Protein AF-A0A502EXU9-F1 (afdb_monomer_lite)

Foldseek 3Di:
DPQDWDWDDDFQWTFTARPVVRDGFKIFGWDADPQATHGPDMDGHDDPPDDPLLVVQVVCCQRVPDDPPDPDRPRQPPVCSPRSRSSVVQSCQFRVPDDDDDDRDSPDDDDDPAFTQNDDQCLVCLLVVVLVSVVVCVVVVNDQLDATSQQHGSLLSNLNDPDNNSNVSSLVSPRDQCRAGPQRDGSLLSNLLVLPVVSNVVSVVSPHDQCGATNQQDTSLLSNLLNLVLVVNVVSVVVPHDQPGDGPNDGSLNSNVVNVSVSSVVVSD

Structure (mmCIF, N/CA/C/O backbone):
data_AF-A0A502EXU9-F1
#
_entry.id   AF-A0A502EXU9-F1
#
loop_
_atom_site.group_PDB
_atom_site.id
_atom_site.type_symbol
_atom_site.label_atom_id
_atom_site.label_alt_id
_atom_site.label_comp_id
_atom_site.label_asym_id
_atom_site.label_entity_id
_atom_site.label_seq_id
_atom_site.pdbx_PDB_ins_code
_atom_site.Cartn_x
_atom_site.Cartn_y
_atom_site.Cartn_z
_a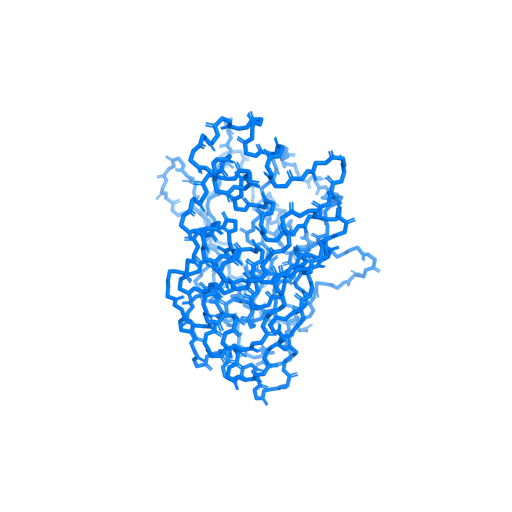tom_site.occupancy
_atom_site.B_iso_or_equiv
_atom_site.auth_seq_id
_atom_site.auth_comp_id
_atom_site.auth_asym_id
_atom_site.auth_atom_id
_atom_site.pdbx_PDB_model_num
ATOM 1 N N . MET A 1 1 ? -9.870 35.479 15.826 1.00 37.66 1 MET A N 1
ATOM 2 C CA . MET A 1 1 ? -8.604 34.713 15.874 1.00 37.66 1 MET A CA 1
ATOM 3 C C . MET A 1 1 ? -8.955 33.257 15.635 1.00 37.66 1 MET A C 1
ATOM 5 O O . MET A 1 1 ? -9.994 32.830 16.112 1.00 37.66 1 MET A O 1
ATOM 9 N N . GLU A 1 2 ? -8.182 32.522 14.837 1.00 44.56 2 GLU A N 1
ATOM 10 C CA . GLU A 1 2 ? -8.457 31.100 14.592 1.00 44.56 2 GLU A CA 1
ATOM 11 C C . GLU A 1 2 ? -8.225 30.310 15.887 1.00 44.56 2 GLU A C 1
ATOM 13 O O . GLU A 1 2 ? -7.077 30.149 16.317 1.00 44.56 2 GLU A O 1
ATOM 18 N N . ASN A 1 3 ? -9.306 29.828 16.506 1.00 49.78 3 ASN A N 1
ATOM 19 C CA . ASN A 1 3 ? -9.263 28.926 17.656 1.00 49.78 3 ASN A CA 1
ATOM 20 C C . ASN A 1 3 ? -8.693 27.573 17.203 1.00 49.78 3 ASN A C 1
ATOM 22 O O . ASN A 1 3 ? -9.430 26.649 16.865 1.00 49.78 3 ASN A O 1
ATOM 26 N N . LYS A 1 4 ? -7.361 27.477 17.114 1.00 53.41 4 LYS A N 1
ATOM 27 C CA . LYS A 1 4 ? -6.662 26.228 16.796 1.00 53.41 4 LYS A CA 1
ATOM 28 C C . LYS A 1 4 ? -6.540 25.398 18.061 1.00 53.41 4 LYS A C 1
ATOM 30 O O . LYS A 1 4 ? -5.899 25.820 19.025 1.00 53.41 4 LYS A O 1
ATOM 35 N N . TRP A 1 5 ? -7.146 24.222 18.023 1.00 56.41 5 TRP A N 1
ATOM 36 C CA . TRP A 1 5 ? -7.088 23.228 19.079 1.00 56.41 5 TRP A CA 1
ATOM 37 C C . TRP A 1 5 ? -6.273 22.030 18.603 1.00 56.41 5 TRP A C 1
ATOM 39 O O . TRP A 1 5 ? -6.462 21.544 17.491 1.00 56.41 5 TRP A O 1
ATOM 49 N N . ALA A 1 6 ? -5.377 21.553 19.458 1.00 54.47 6 ALA A N 1
ATOM 50 C CA . ALA A 1 6 ? -4.813 20.219 19.379 1.00 54.47 6 ALA A CA 1
ATOM 51 C C . ALA A 1 6 ? -5.574 19.338 20.374 1.00 54.47 6 ALA A C 1
ATOM 53 O O . ALA A 1 6 ? -5.719 19.710 21.540 1.00 54.47 6 ALA A O 1
ATOM 54 N N . VAL A 1 7 ? -6.084 18.200 19.907 1.00 58.47 7 VAL A N 1
ATOM 55 C CA . VAL A 1 7 ? -6.840 17.253 20.733 1.00 58.47 7 VAL A CA 1
ATOM 56 C C . VAL A 1 7 ? -5.981 16.016 20.945 1.00 58.47 7 VAL A C 1
ATOM 58 O O . VAL A 1 7 ? -5.535 15.397 19.981 1.00 58.47 7 VAL A O 1
ATOM 61 N N . TYR A 1 8 ? -5.743 15.675 22.205 1.00 51.97 8 TYR A N 1
ATOM 62 C CA . TYR A 1 8 ? -4.987 14.501 22.622 1.00 51.97 8 TYR A CA 1
ATOM 63 C C . TYR A 1 8 ? -5.901 13.539 23.360 1.00 51.97 8 TYR A C 1
ATOM 65 O O . TYR A 1 8 ? -6.869 13.952 23.996 1.00 51.97 8 TYR A O 1
ATOM 73 N N . PHE A 1 9 ? -5.574 12.257 23.283 1.00 56.41 9 PHE A N 1
ATOM 74 C CA . PHE A 1 9 ? -6.297 11.220 23.994 1.00 56.41 9 PHE A CA 1
ATOM 75 C C . PHE A 1 9 ? -5.413 10.604 25.081 1.00 56.41 9 PHE A C 1
ATOM 77 O O . PHE A 1 9 ? -4.271 10.242 24.796 1.00 56.41 9 PHE A O 1
ATOM 84 N N . ASP A 1 10 ? -5.948 10.483 26.297 1.00 50.72 10 ASP A N 1
ATOM 85 C CA . ASP A 1 10 ? -5.287 9.861 27.448 1.00 50.72 10 ASP A CA 1
ATOM 86 C C . ASP A 1 10 ? -6.296 9.049 28.283 1.00 50.72 10 ASP A C 1
ATOM 88 O O . ASP A 1 10 ? -7.043 9.589 29.103 1.00 50.72 10 ASP A O 1
ATOM 92 N N . GLY A 1 11 ? -6.356 7.735 28.045 1.00 55.06 11 GLY A N 1
ATOM 93 C CA . GLY A 1 11 ? -7.187 6.791 28.801 1.00 55.06 11 GLY A CA 1
ATOM 94 C C . GLY A 1 11 ? -8.696 6.954 28.593 1.00 55.06 11 GLY A C 1
ATOM 95 O O . GLY A 1 11 ? -9.270 6.351 27.698 1.00 55.06 11 GLY A O 1
ATOM 96 N N . GLU A 1 12 ? -9.361 7.717 29.457 1.00 54.72 12 GLU A N 1
ATOM 97 C CA . GLU A 1 12 ? -10.786 8.069 29.326 1.00 54.72 12 GLU A CA 1
ATOM 98 C C . GLU A 1 12 ? -10.980 9.558 28.997 1.00 54.72 12 GLU A C 1
ATOM 100 O O . GLU A 1 12 ? -12.111 10.038 28.906 1.00 54.72 12 GLU A O 1
ATOM 105 N N . PHE A 1 13 ? -9.887 10.303 28.816 1.00 56.88 13 PHE A N 1
ATOM 106 C CA . PHE A 1 13 ? -9.902 1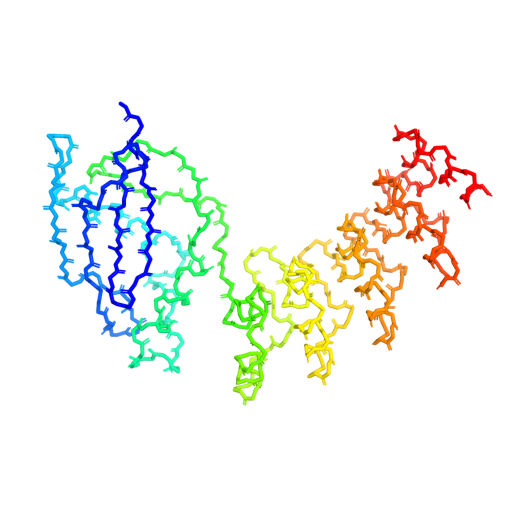1.751 28.677 1.00 56.88 13 PHE A CA 1
ATOM 107 C C . PHE A 1 13 ? -9.529 12.209 27.265 1.00 56.88 13 PHE A C 1
ATOM 109 O O . PHE A 1 13 ? -8.534 11.783 26.679 1.00 56.88 13 PHE A O 1
ATOM 116 N N . LEU A 1 14 ? -10.304 13.163 26.753 1.00 58.19 14 LEU A N 1
ATOM 117 C CA . LEU A 1 14 ? -9.966 14.000 25.607 1.00 58.19 14 LEU A CA 1
ATOM 118 C C . LEU A 1 14 ? -9.415 15.330 26.126 1.00 58.19 14 LEU A C 1
ATOM 120 O O . LEU A 1 14 ? -10.128 16.098 26.772 1.00 58.19 14 LEU A O 1
ATOM 124 N N . ILE A 1 15 ? -8.146 15.596 25.842 1.00 58.16 15 ILE A N 1
ATOM 125 C CA . ILE A 1 15 ? -7.408 16.769 26.306 1.00 58.16 15 ILE A CA 1
ATOM 126 C C . ILE A 1 15 ? -7.324 17.779 25.165 1.00 58.16 15 ILE A C 1
ATOM 128 O O . ILE A 1 15 ? -6.708 17.519 24.131 1.00 58.16 15 ILE A O 1
ATOM 132 N N . PHE A 1 16 ? -7.908 18.954 25.366 1.00 61.06 16 PHE A N 1
ATOM 133 C CA . PHE A 1 16 ? -7.909 20.044 24.400 1.00 61.06 16 PHE A CA 1
ATOM 134 C C . PHE A 1 16 ? -6.851 21.079 24.781 1.00 61.06 16 PHE A C 1
ATOM 136 O O . PHE A 1 16 ? -6.925 21.734 25.825 1.00 61.06 16 PHE A O 1
ATOM 143 N N . ILE A 1 17 ? -5.870 21.246 23.900 1.00 57.75 17 ILE A N 1
ATOM 144 C CA . ILE A 1 17 ? -4.780 22.210 24.043 1.00 57.75 17 ILE A CA 1
ATOM 145 C C . ILE A 1 17 ? -4.959 23.297 22.990 1.00 57.75 17 ILE A C 1
ATOM 147 O O . ILE A 1 17 ? -4.979 23.008 21.793 1.00 57.75 17 ILE A O 1
ATOM 151 N N . ARG A 1 18 ? -5.046 24.568 23.397 1.00 60.88 18 ARG A N 1
ATOM 152 C CA . ARG A 1 18 ? -5.051 25.674 22.425 1.00 60.88 18 ARG A CA 1
ATOM 153 C C . ARG A 1 18 ? -3.646 25.816 21.842 1.00 60.88 18 ARG A C 1
ATOM 155 O O . ARG A 1 18 ? -2.700 26.120 22.568 1.00 60.88 18 ARG A O 1
ATOM 162 N N . SER A 1 19 ? -3.491 25.628 20.532 1.00 53.47 19 SER A N 1
ATOM 163 C CA . SER A 1 19 ? -2.179 25.534 19.868 1.00 53.47 19 SER A CA 1
ATOM 164 C C . SER A 1 19 ? -1.296 26.774 20.062 1.00 53.47 19 SER A C 1
ATOM 166 O O . SER A 1 19 ? -0.072 26.668 20.020 1.00 53.47 19 SER A O 1
ATOM 168 N N . TRP A 1 20 ? -1.903 27.940 20.300 1.00 50.66 20 TRP A N 1
ATOM 169 C CA . TRP A 1 20 ? -1.198 29.209 20.505 1.00 50.66 20 TRP A CA 1
ATOM 170 C C . TRP A 1 20 ? -0.844 29.497 21.971 1.00 50.66 20 TRP A C 1
ATOM 172 O O . TRP A 1 20 ? 0.127 30.205 22.216 1.00 50.66 20 TRP A O 1
ATOM 182 N N . LEU A 1 21 ? -1.597 28.941 22.929 1.00 55.38 21 LEU A N 1
ATOM 183 C CA . LEU A 1 21 ? -1.336 29.104 24.368 1.00 55.38 21 LEU A CA 1
ATOM 184 C C . LEU A 1 21 ? -0.497 27.954 24.936 1.00 55.38 21 LEU A C 1
ATOM 186 O O . LEU A 1 21 ? 0.178 28.135 25.939 1.00 55.38 21 LEU A O 1
ATOM 190 N N . ARG A 1 22 ? -0.506 26.781 24.281 1.00 51.84 22 ARG A N 1
ATOM 191 C CA . ARG A 1 22 ? 0.123 25.532 24.758 1.00 51.84 22 ARG A CA 1
ATOM 192 C C . ARG A 1 22 ? -0.304 25.125 26.175 1.00 51.84 22 ARG A C 1
ATOM 194 O O . ARG A 1 22 ? 0.399 24.368 26.835 1.00 51.84 22 ARG A O 1
ATOM 201 N N . GLU A 1 23 ? -1.466 25.590 26.612 1.00 55.94 23 GLU A N 1
ATOM 202 C CA . GLU A 1 23 ? -2.064 25.263 27.902 1.00 55.94 23 GLU A CA 1
ATOM 203 C C . GLU A 1 23 ? -3.268 24.340 27.693 1.00 55.94 23 GLU A C 1
ATOM 205 O O . GLU A 1 23 ? -4.002 24.456 26.703 1.00 55.94 23 GLU A O 1
ATOM 210 N N . VAL A 1 24 ? -3.435 23.385 28.613 1.00 52.66 24 VAL A N 1
ATOM 211 C CA . VAL A 1 24 ? -4.610 22.509 28.677 1.00 52.66 24 VAL A CA 1
ATOM 212 C C . VAL A 1 24 ? -5.744 23.330 29.260 1.00 52.66 24 VAL A C 1
ATOM 214 O O . VAL A 1 24 ? -5.671 23.743 30.413 1.00 52.66 24 VAL A O 1
ATOM 217 N N . LEU A 1 25 ? -6.778 23.573 28.464 1.00 59.69 25 LEU A N 1
ATOM 218 C CA . LEU A 1 25 ? -7.879 24.441 28.878 1.00 59.69 25 LEU A CA 1
ATOM 219 C C . LEU A 1 25 ? -9.187 23.686 29.020 1.00 59.69 25 LEU A C 1
ATOM 221 O O . LEU A 1 25 ? -10.020 24.102 29.811 1.00 59.69 25 LEU A O 1
ATOM 225 N N . VAL A 1 26 ? -9.359 22.561 28.322 1.00 62.59 26 VAL A N 1
ATOM 226 C CA . VAL A 1 26 ? -10.567 21.746 28.441 1.00 62.59 26 VAL A CA 1
ATOM 227 C C . VAL A 1 26 ? -10.213 20.264 28.437 1.00 62.59 26 VAL A C 1
ATOM 229 O O . VAL A 1 26 ? -9.429 19.799 27.612 1.00 62.59 26 VAL A O 1
ATOM 232 N N . VAL A 1 27 ? -10.802 19.519 29.365 1.00 61.47 27 VAL A N 1
ATOM 233 C CA . VAL A 1 27 ? -10.705 18.067 29.471 1.00 61.47 27 VAL A CA 1
ATOM 234 C C . VAL A 1 27 ? -12.118 17.502 29.433 1.00 61.47 27 VAL A C 1
ATOM 236 O O . VAL A 1 27 ? -12.971 17.882 30.234 1.00 61.47 27 VAL A O 1
ATOM 239 N N . ALA A 1 28 ? -12.379 16.596 28.496 1.00 61.91 28 ALA A N 1
ATOM 240 C CA . ALA A 1 28 ? -13.635 15.862 28.442 1.00 61.91 28 ALA A CA 1
ATOM 241 C C . ALA A 1 28 ? -13.405 14.421 28.890 1.00 61.91 28 ALA A C 1
ATOM 243 O O . ALA A 1 28 ? -12.589 13.713 28.306 1.00 61.91 28 ALA A O 1
ATOM 244 N N . LYS A 1 29 ? -14.126 13.988 29.923 1.00 62.75 29 LYS A N 1
ATOM 245 C CA . LYS A 1 29 ? -14.153 12.593 30.357 1.00 62.75 29 LYS A CA 1
ATOM 246 C C . LYS A 1 29 ? -15.176 11.835 29.528 1.00 62.75 29 LYS A C 1
ATOM 248 O O . LYS A 1 29 ? -16.306 12.297 29.355 1.00 62.75 29 LYS A O 1
ATOM 253 N N . THR A 1 30 ? -14.786 10.675 29.034 1.00 59.03 30 THR A N 1
ATOM 254 C CA . THR A 1 30 ? -15.616 9.797 28.219 1.00 59.03 30 THR A CA 1
ATOM 255 C C . THR A 1 30 ? -15.928 8.508 28.964 1.00 59.03 30 THR A C 1
ATOM 257 O O . THR A 1 30 ? -15.135 8.032 29.769 1.00 59.03 30 THR A O 1
ATOM 260 N N . ILE A 1 31 ? -17.107 7.954 28.712 1.00 54.53 31 ILE A N 1
ATOM 261 C CA . ILE A 1 31 ? -17.536 6.644 29.194 1.00 54.53 31 ILE A CA 1
ATOM 262 C C . ILE A 1 31 ? -18.058 5.834 28.022 1.00 54.53 31 ILE A C 1
ATOM 264 O O . ILE A 1 31 ? -18.531 6.387 27.029 1.00 54.53 31 ILE A O 1
ATOM 268 N N . GLN A 1 32 ? -18.025 4.518 28.164 1.00 49.47 32 GLN A N 1
ATOM 269 C CA . GLN A 1 32 ? -18.640 3.626 27.202 1.00 49.47 32 GLN A CA 1
ATOM 270 C C . GLN A 1 32 ? -20.027 3.211 27.678 1.00 49.47 32 GLN A C 1
ATOM 272 O O . GLN A 1 32 ? -20.208 2.782 28.818 1.00 49.47 32 GLN A O 1
ATOM 277 N N . LYS A 1 33 ? -21.019 3.352 26.803 1.00 48.16 33 LYS A N 1
ATOM 278 C CA . LYS A 1 33 ? -22.387 2.903 27.059 1.00 48.16 33 LYS A CA 1
ATOM 279 C C . LYS A 1 33 ? -23.035 2.472 25.751 1.00 48.16 33 LYS A C 1
ATOM 281 O O . LYS A 1 33 ? -22.904 3.174 24.755 1.00 48.16 33 LYS A O 1
ATOM 286 N N . ASP A 1 34 ? -23.725 1.334 25.761 1.00 46.78 34 ASP A N 1
ATOM 287 C CA . ASP A 1 34 ? -24.459 0.807 24.601 1.00 46.78 34 ASP A CA 1
ATOM 288 C C . ASP A 1 34 ? -23.582 0.708 23.326 1.00 46.78 34 ASP A C 1
ATOM 290 O O . ASP A 1 34 ? -24.024 1.038 22.228 1.00 46.78 34 ASP A O 1
ATOM 294 N N . ASN A 1 35 ? -22.316 0.285 23.473 1.00 42.75 35 ASN A N 1
ATOM 295 C CA . ASN A 1 35 ? -21.291 0.250 22.412 1.00 42.75 35 ASN A CA 1
ATOM 296 C C . ASN A 1 35 ? -20.941 1.608 21.776 1.00 42.75 35 ASN A C 1
ATOM 298 O O . ASN A 1 35 ? -20.458 1.666 20.643 1.00 42.75 35 ASN A O 1
ATOM 302 N N . GLN A 1 36 ? -21.127 2.700 22.520 1.00 43.69 36 GLN A N 1
ATOM 303 C CA . GLN A 1 36 ? -20.792 4.060 22.100 1.00 43.69 36 GLN A CA 1
ATOM 304 C C . GLN A 1 36 ? -19.865 4.738 23.110 1.00 43.69 36 GLN A C 1
ATOM 306 O O . GLN A 1 36 ? -19.997 4.530 24.317 1.00 43.69 36 GLN A O 1
ATOM 311 N N . LEU A 1 37 ? -18.951 5.578 22.614 1.00 47.06 37 LEU A N 1
ATOM 312 C CA . LEU A 1 37 ? -18.146 6.467 23.448 1.00 47.06 37 LEU A CA 1
ATOM 313 C C . LEU A 1 37 ? -18.927 7.768 23.660 1.00 47.06 37 LEU A C 1
ATOM 315 O O . LEU A 1 37 ? -19.219 8.493 22.710 1.00 47.06 37 LEU A O 1
ATOM 319 N N . ILE A 1 38 ? -19.285 8.053 24.906 1.00 51.66 38 ILE A N 1
ATOM 320 C CA . ILE A 1 38 ? -20.118 9.191 25.294 1.00 51.66 38 ILE A CA 1
ATOM 321 C C . ILE A 1 38 ? -19.298 10.119 26.182 1.00 51.66 38 ILE A C 1
ATOM 323 O O . ILE A 1 38 ? -18.618 9.663 27.096 1.00 51.66 38 ILE A O 1
ATOM 327 N N . VAL A 1 39 ? -19.390 11.430 25.966 1.00 54.44 39 VAL A N 1
ATOM 328 C CA . VAL A 1 39 ? -18.824 12.412 26.902 1.00 54.44 39 VAL A CA 1
ATOM 329 C C . VAL A 1 39 ? -19.666 12.429 28.177 1.00 54.44 39 VAL A C 1
ATOM 331 O O . VAL A 1 39 ? -20.827 12.834 28.157 1.00 54.44 39 VAL A O 1
ATOM 334 N N . GLU A 1 40 ? -19.074 12.000 29.288 1.00 58.47 40 GLU A N 1
ATOM 335 C CA . GLU A 1 40 ? -19.689 12.012 30.616 1.00 58.47 40 GLU A CA 1
ATOM 336 C C . GLU A 1 40 ? -19.648 13.411 31.234 1.00 58.47 40 GLU A C 1
ATOM 338 O O . GLU A 1 40 ? -20.632 13.879 31.805 1.00 58.47 40 GLU A O 1
ATOM 343 N N . SER A 1 41 ? -18.506 14.091 31.132 1.00 59.31 41 SER A N 1
ATOM 344 C CA . SER A 1 41 ? -18.321 15.416 31.720 1.00 59.31 41 SER A CA 1
ATOM 345 C C . SER A 1 41 ? -17.244 16.213 30.998 1.00 59.31 41 SER A C 1
ATOM 347 O O . SER A 1 41 ? -16.366 15.652 30.346 1.00 59.31 41 SER A O 1
ATOM 349 N N . ILE A 1 42 ? -17.329 17.537 31.110 1.00 61.72 42 ILE A N 1
ATOM 350 C CA . ILE A 1 42 ? -16.350 18.482 30.573 1.00 61.72 42 ILE A CA 1
ATOM 351 C C . ILE A 1 42 ? -15.916 19.380 31.727 1.00 61.72 42 ILE A C 1
ATOM 353 O O . ILE A 1 42 ? -16.759 19.951 32.420 1.00 61.72 42 ILE A O 1
ATOM 357 N N . THR A 1 43 ? -14.612 19.507 31.931 1.00 62.41 43 THR A N 1
ATOM 358 C CA . THR A 1 43 ? -14.007 20.387 32.933 1.00 62.41 43 THR A CA 1
ATOM 359 C C . THR A 1 43 ? -12.954 21.263 32.265 1.00 62.41 43 THR A C 1
ATOM 361 O O . THR A 1 43 ? -12.301 20.837 31.316 1.00 62.41 43 THR A O 1
ATOM 364 N N . GLY A 1 44 ? -12.803 22.512 32.707 1.00 67.38 44 GLY A N 1
ATOM 365 C CA . GLY A 1 44 ? -11.857 23.425 32.073 1.00 67.38 44 GLY A CA 1
ATOM 366 C C . GLY A 1 44 ? -12.167 24.905 32.252 1.00 67.38 44 GLY A C 1
ATOM 367 O O . GLY A 1 44 ? -13.178 25.275 32.848 1.00 67.38 44 GLY A O 1
ATOM 368 N N . GLU A 1 45 ? -11.286 25.733 31.701 1.00 59.47 45 GLU A N 1
ATOM 369 C CA . GLU A 1 45 ? -11.421 27.183 31.615 1.00 59.47 45 GLU A CA 1
ATOM 370 C C . GLU A 1 45 ? -11.739 27.601 30.172 1.00 59.47 45 GLU A C 1
ATOM 372 O O . GLU A 1 45 ? -10.977 27.372 29.226 1.00 59.47 45 GLU A O 1
ATOM 377 N N . PHE A 1 46 ? -12.887 28.252 30.006 1.00 62.00 46 PHE A N 1
ATOM 378 C CA . PHE A 1 46 ? -13.362 28.769 28.726 1.00 62.00 46 PHE A CA 1
ATOM 379 C C . PHE A 1 46 ? -12.967 30.244 28.588 1.00 62.00 46 PHE A C 1
ATOM 381 O O . PHE A 1 46 ? -12.977 30.990 29.568 1.00 62.00 46 PHE A O 1
ATOM 388 N N . THR A 1 47 ? -12.591 30.677 27.384 1.00 59.94 47 THR A N 1
ATOM 389 C CA . THR A 1 47 ? -12.413 32.113 27.092 1.00 59.94 47 THR A CA 1
ATOM 390 C C . THR A 1 47 ? -13.758 32.813 26.932 1.00 59.94 47 THR A C 1
ATOM 392 O O . THR A 1 47 ? -14.774 32.152 26.768 1.00 59.94 47 THR A O 1
ATOM 395 N N . GLU A 1 48 ? -13.769 34.149 26.916 1.00 55.31 48 GLU A N 1
ATOM 396 C CA . GLU A 1 48 ? -14.995 34.958 26.767 1.00 55.31 48 GLU A CA 1
ATOM 397 C C . GLU A 1 48 ? -15.822 34.617 25.508 1.00 55.31 48 GLU A C 1
ATOM 399 O O . GLU A 1 48 ? -17.040 34.771 25.521 1.00 55.31 48 GLU A O 1
ATOM 404 N N . ASP A 1 49 ? -15.177 34.092 24.460 1.00 54.50 49 ASP A N 1
ATOM 405 C CA . ASP A 1 49 ? -15.812 33.667 23.203 1.00 54.50 49 ASP A CA 1
ATOM 406 C C . ASP A 1 49 ? -16.201 32.171 23.165 1.00 54.50 49 ASP A C 1
ATOM 408 O O . ASP A 1 49 ? -16.574 31.647 22.115 1.00 54.50 49 ASP A O 1
ATOM 412 N N . GLU A 1 50 ? -16.082 31.445 24.281 1.00 57.62 50 GLU A N 1
ATOM 413 C CA . GLU A 1 50 ? -16.335 30.004 24.359 1.00 57.62 50 GLU A CA 1
ATOM 414 C C . GLU A 1 50 ? -17.328 29.676 25.480 1.00 57.62 50 GLU A C 1
ATOM 416 O O . GLU A 1 50 ? -17.267 30.226 26.576 1.00 57.62 50 GLU A O 1
ATOM 421 N N . SER A 1 51 ? -18.241 28.738 25.221 1.00 60.34 51 SER A N 1
ATOM 422 C CA . SER A 1 51 ? -19.174 28.223 26.227 1.00 60.34 51 SER A CA 1
ATOM 423 C C . SER A 1 51 ? -19.063 26.698 26.362 1.00 60.34 51 SER A C 1
ATOM 425 O O . SER A 1 51 ? -18.620 26.027 25.423 1.00 60.34 51 SER A O 1
ATOM 427 N N . PRO A 1 52 ? -19.499 26.107 27.490 1.00 58.12 52 PRO A N 1
ATOM 428 C CA . PRO A 1 52 ? -19.603 24.654 27.625 1.00 58.12 52 PRO A CA 1
ATOM 429 C C . PRO A 1 52 ? -20.407 24.004 26.489 1.00 58.12 52 PRO A C 1
ATOM 431 O O . PRO A 1 52 ? -20.079 22.908 26.039 1.00 58.12 52 PRO A O 1
ATOM 434 N N . GLU A 1 53 ? -21.433 24.688 25.982 1.00 58.09 53 GLU A N 1
ATOM 435 C CA . GLU A 1 53 ? -22.251 24.263 24.844 1.00 58.09 53 GLU A CA 1
ATOM 436 C C . GLU A 1 53 ? -21.471 24.309 23.525 1.00 58.09 53 GLU A C 1
ATOM 438 O O . GLU A 1 53 ? -21.609 23.396 22.714 1.00 58.09 53 GLU A O 1
ATOM 443 N N . PHE A 1 54 ? -20.610 25.312 23.327 1.00 56.38 54 PHE A N 1
ATOM 444 C CA . PHE A 1 54 ? -19.704 25.397 22.177 1.00 56.38 54 PHE A CA 1
ATOM 445 C C . PHE A 1 54 ? -18.692 24.244 22.171 1.00 56.38 54 PHE A C 1
ATOM 447 O O . PHE A 1 54 ? -18.518 23.561 21.161 1.00 56.38 54 PHE A O 1
ATOM 454 N N . THR A 1 55 ? -18.079 23.946 23.316 1.00 54.16 55 THR A N 1
ATOM 455 C CA . THR A 1 55 ? -17.182 22.790 23.448 1.00 54.16 55 THR A CA 1
ATOM 456 C C . THR A 1 55 ? -17.938 21.474 23.285 1.00 54.16 55 THR A C 1
ATOM 458 O O . THR A 1 55 ? -17.453 20.572 22.605 1.00 54.16 55 THR A O 1
ATOM 461 N N . LYS A 1 56 ? -19.156 21.363 23.826 1.00 55.22 56 LYS A N 1
ATOM 462 C CA . LYS A 1 56 ? -20.028 20.206 23.599 1.00 55.22 56 LYS A CA 1
ATOM 463 C C . LYS A 1 56 ? -20.389 20.045 22.119 1.00 55.22 56 LYS A C 1
ATOM 465 O O . LYS A 1 56 ? -20.453 18.916 21.650 1.00 55.22 56 LYS A O 1
ATOM 470 N N . ALA A 1 57 ? -20.569 21.133 21.369 1.00 53.66 57 ALA A N 1
ATOM 471 C CA . ALA A 1 57 ? -20.804 21.101 19.927 1.00 53.66 57 ALA A CA 1
ATOM 472 C C . ALA A 1 57 ? -19.563 20.645 19.142 1.00 53.66 57 ALA A C 1
ATOM 474 O O . ALA A 1 57 ? -19.702 19.839 18.228 1.00 53.66 57 ALA A O 1
ATOM 475 N N . ILE A 1 58 ? -18.355 21.070 19.531 1.00 53.03 58 ILE A N 1
ATOM 476 C CA . ILE A 1 58 ? -17.091 20.569 18.957 1.00 53.03 58 ILE A CA 1
ATOM 477 C C . ILE A 1 58 ? -16.899 19.079 19.272 1.00 53.03 58 ILE A C 1
ATOM 479 O O . ILE A 1 58 ? -16.523 18.304 18.400 1.00 53.03 58 ILE A O 1
ATOM 483 N N . LEU A 1 59 ? -17.192 18.656 20.501 1.00 51.19 59 LEU A N 1
ATOM 484 C CA . LEU A 1 59 ? -17.112 17.254 20.915 1.00 51.19 59 LEU A CA 1
ATOM 485 C C . LEU A 1 59 ? -18.131 16.389 20.180 1.00 51.19 59 LEU A C 1
ATOM 487 O O . LEU A 1 59 ? -17.774 15.344 19.654 1.00 51.19 59 LEU A O 1
ATOM 491 N N . ASN A 1 60 ? -19.375 16.851 20.070 1.00 50.69 60 ASN A N 1
ATOM 492 C CA . ASN A 1 60 ? -20.390 16.215 19.243 1.00 50.69 60 ASN A CA 1
ATOM 493 C C . ASN A 1 60 ? -19.961 16.192 17.776 1.00 50.69 60 ASN A C 1
ATOM 495 O O . ASN A 1 60 ? -20.128 15.177 17.129 1.00 50.69 60 ASN A O 1
ATOM 499 N N . PHE A 1 61 ? -19.359 17.252 17.242 1.00 46.56 61 PHE A N 1
ATOM 500 C CA . PHE A 1 61 ? -18.814 17.249 15.887 1.00 46.56 61 PHE A CA 1
ATOM 501 C C . PHE A 1 61 ? -17.737 16.173 15.714 1.00 46.56 61 PHE A C 1
ATOM 503 O O . PHE A 1 61 ? -17.809 15.426 14.749 1.00 46.56 61 PHE A O 1
ATOM 510 N N . ILE A 1 62 ? -16.798 16.039 16.650 1.00 49.03 62 ILE A N 1
ATOM 511 C CA . ILE A 1 62 ? -15.725 15.031 16.604 1.00 49.03 62 ILE A CA 1
ATOM 512 C C . ILE A 1 62 ? -16.272 13.603 16.791 1.00 49.03 62 ILE A C 1
ATOM 514 O O . ILE A 1 62 ? -15.740 12.668 16.203 1.00 49.03 62 ILE A O 1
ATOM 518 N N . LEU A 1 63 ? -17.336 13.429 17.584 1.00 46.53 63 LEU A N 1
ATOM 519 C CA . LEU A 1 63 ? -17.920 12.122 17.920 1.00 46.53 63 LEU A CA 1
ATOM 520 C C . LEU A 1 63 ? -19.065 11.684 16.983 1.00 46.53 63 LEU A C 1
ATOM 522 O O . LEU A 1 63 ? -19.344 10.494 16.891 1.00 46.53 63 LEU A O 1
ATOM 526 N N . ILE A 1 64 ? -19.734 12.622 16.303 1.00 40.88 64 ILE A N 1
ATOM 527 C CA . ILE A 1 64 ? -20.907 12.399 15.430 1.00 40.88 64 ILE A CA 1
ATOM 528 C C . ILE A 1 64 ? -20.551 12.597 13.949 1.00 40.88 64 ILE A C 1
ATOM 530 O O . ILE A 1 64 ? -21.231 12.042 13.087 1.00 40.88 64 ILE A O 1
ATOM 534 N N . SER A 1 65 ? -19.475 13.316 13.604 1.00 35.69 65 SER A N 1
ATOM 535 C CA . SER A 1 65 ? -19.011 13.410 12.210 1.00 35.69 65 SER A CA 1
ATOM 536 C C . SER A 1 65 ? -18.342 12.113 11.758 1.00 35.69 65 SER A C 1
ATOM 538 O O . SER A 1 65 ? -17.133 12.043 11.596 1.00 35.69 65 SER A O 1
ATOM 540 N N . HIS A 1 66 ? -19.141 11.086 11.513 1.00 43.78 66 HIS A N 1
ATOM 541 C CA . HIS A 1 66 ? -19.725 10.842 10.194 1.00 43.78 66 HIS A CA 1
ATOM 542 C C . HIS A 1 66 ? -20.324 9.439 10.207 1.00 43.78 66 HIS A C 1
ATOM 544 O O . HIS A 1 66 ? -19.624 8.479 10.463 1.00 43.78 66 HIS A O 1
ATOM 550 N N . SER A 1 67 ? -21.571 9.286 9.801 1.00 28.61 67 SER A N 1
ATOM 551 C CA . SER A 1 67 ? -22.078 8.047 9.213 1.00 28.61 67 SER A CA 1
ATOM 552 C C . SER A 1 67 ? -23.204 8.469 8.281 1.00 28.61 67 SER A C 1
ATOM 554 O O . SER A 1 67 ? -24.211 9.029 8.710 1.00 28.61 67 SER A O 1
ATOM 556 N N . ILE A 1 68 ? -23.013 8.309 6.969 1.00 33.44 68 ILE A N 1
ATOM 557 C CA . ILE A 1 68 ? -24.092 8.570 6.012 1.00 33.44 68 ILE A CA 1
ATOM 558 C C . ILE A 1 68 ? -25.066 7.394 6.103 1.00 33.44 68 ILE A C 1
ATOM 560 O O . ILE A 1 68 ? -24.689 6.255 5.846 1.00 33.44 68 ILE A O 1
ATOM 564 N N . GLY A 1 69 ? -26.323 7.680 6.439 1.00 32.75 69 GLY A N 1
ATOM 565 C CA . GLY A 1 69 ? -27.444 6.749 6.268 1.00 32.75 69 GLY A CA 1
ATOM 566 C C . GLY A 1 69 ? -27.747 5.815 7.439 1.00 32.75 69 GLY A C 1
ATOM 567 O O . GLY A 1 69 ? -28.825 5.227 7.446 1.00 32.75 69 GLY A O 1
ATOM 568 N N . GLU A 1 70 ? -26.890 5.743 8.457 1.00 26.31 70 GLU A N 1
ATOM 569 C CA . GLU A 1 70 ? -27.203 5.061 9.714 1.00 26.31 70 GLU A CA 1
ATOM 570 C C . GLU A 1 70 ? -26.997 6.000 10.905 1.00 26.31 70 GLU A C 1
ATOM 572 O O . GLU A 1 70 ? -25.934 6.600 11.087 1.00 26.31 70 GLU A O 1
ATOM 577 N N . ILE A 1 71 ? -28.042 6.120 11.729 1.00 28.31 71 ILE A N 1
ATOM 578 C CA . ILE A 1 71 ? -28.042 6.831 13.015 1.00 28.31 71 ILE A CA 1
ATOM 579 C C . ILE A 1 71 ? -27.281 5.981 14.041 1.00 28.31 71 ILE A C 1
ATOM 581 O O . ILE A 1 71 ? -27.843 5.610 15.060 1.00 28.31 71 ILE A O 1
ATOM 585 N N . ILE A 1 72 ? -26.041 5.573 13.776 1.00 28.19 72 ILE A N 1
ATOM 586 C CA . ILE A 1 72 ? -25.214 4.902 14.783 1.00 28.19 72 ILE A CA 1
ATOM 587 C C . ILE A 1 72 ? -23.741 5.234 14.484 1.00 28.19 72 ILE A C 1
ATOM 589 O O . ILE A 1 72 ? -23.297 4.960 13.368 1.00 28.19 72 ILE A O 1
ATOM 593 N N . PRO A 1 73 ? -22.966 5.815 15.429 1.00 36.66 73 PRO A N 1
ATOM 594 C CA . PRO A 1 73 ? -21.507 5.791 15.317 1.00 36.66 73 PRO A CA 1
ATOM 595 C C . PRO A 1 73 ? -21.086 4.332 15.140 1.00 36.66 73 PRO A C 1
ATOM 597 O O . PRO A 1 73 ? -21.691 3.466 15.771 1.00 36.66 73 PRO A O 1
ATOM 600 N N . ALA A 1 74 ? -20.105 4.041 14.279 1.00 37.56 74 ALA A N 1
ATOM 601 C CA . ALA A 1 74 ? -19.652 2.666 14.075 1.00 37.56 74 ALA A CA 1
ATOM 602 C C . ALA A 1 74 ? -19.464 2.008 15.459 1.00 37.56 74 ALA A C 1
ATOM 604 O O . ALA A 1 74 ? -18.714 2.558 16.275 1.00 37.56 74 ALA A O 1
ATOM 605 N N . PRO A 1 75 ? -20.230 0.945 15.783 1.00 44.16 75 PRO A N 1
ATOM 606 C CA . PRO A 1 75 ? -20.264 0.417 17.134 1.00 44.16 75 PRO A CA 1
ATOM 607 C C . PRO A 1 75 ? -18.845 0.026 17.507 1.00 44.16 75 PRO A C 1
ATOM 609 O O . PRO A 1 75 ? -18.145 -0.599 16.705 1.00 44.16 75 PRO A O 1
ATOM 612 N N . ILE A 1 76 ? -18.424 0.429 18.706 1.00 49.50 76 ILE A N 1
ATOM 613 C CA . ILE A 1 76 ? -17.132 0.012 19.241 1.00 49.50 76 ILE A CA 1
ATOM 614 C C . ILE A 1 76 ? -17.062 -1.519 19.086 1.00 49.50 76 ILE A C 1
ATOM 616 O O . ILE A 1 76 ? -18.024 -2.186 19.490 1.00 49.50 76 ILE A O 1
ATOM 620 N N . PRO A 1 77 ? -15.997 -2.079 18.468 1.00 49.03 77 PRO A N 1
ATOM 621 C CA . PRO A 1 77 ? -15.848 -3.522 18.316 1.00 49.03 77 PRO A CA 1
ATOM 622 C C . PRO A 1 77 ? -16.179 -4.242 19.625 1.00 49.03 77 PRO A C 1
ATOM 624 O O . PRO A 1 77 ? -15.754 -3.795 20.689 1.00 49.03 77 PRO A O 1
ATOM 627 N N . VAL A 1 78 ? -16.953 -5.332 19.563 1.00 50.97 78 VAL A N 1
ATOM 628 C CA . VAL A 1 78 ? -17.486 -6.024 20.760 1.00 50.97 78 VAL A CA 1
ATOM 629 C C . VAL A 1 78 ? -16.362 -6.439 21.716 1.00 50.97 78 VAL A C 1
ATOM 631 O O . VAL A 1 78 ? -16.512 -6.408 22.932 1.00 50.97 78 VAL A O 1
ATOM 634 N N . GLU A 1 79 ? -15.186 -6.750 21.177 1.00 50.09 79 GLU A N 1
ATOM 635 C CA . GLU A 1 79 ? -13.971 -7.017 21.953 1.00 50.09 79 GLU A CA 1
ATOM 636 C C . GLU A 1 79 ? -13.485 -5.861 22.849 1.00 50.09 79 GLU A C 1
ATOM 638 O O . GLU A 1 79 ? -12.671 -6.094 23.742 1.00 50.09 79 GLU A O 1
ATOM 643 N N . PHE A 1 80 ? -13.974 -4.637 22.641 1.00 52.09 80 PHE A N 1
ATOM 644 C CA . PHE A 1 80 ? -13.682 -3.450 23.447 1.00 52.09 80 PHE A CA 1
ATOM 645 C C . PHE A 1 80 ? -14.891 -2.939 24.217 1.00 52.09 80 PHE A C 1
ATOM 647 O O . PHE A 1 80 ? -14.835 -1.833 24.741 1.00 52.09 80 PHE A O 1
ATOM 654 N N . GLU A 1 81 ? -15.977 -3.708 24.313 1.00 52.66 81 GLU A N 1
ATOM 655 C CA . GLU A 1 81 ? -17.189 -3.322 25.053 1.00 52.66 81 GLU A CA 1
ATOM 656 C C . GLU A 1 81 ? -16.892 -2.871 26.499 1.00 52.66 81 GLU A C 1
ATOM 658 O O . GLU A 1 81 ? -17.612 -2.049 27.059 1.00 52.66 81 GLU A O 1
ATOM 663 N N . ASN A 1 82 ? -15.799 -3.378 27.081 1.00 58.56 82 ASN A N 1
ATOM 664 C CA . ASN A 1 82 ? -15.387 -3.111 28.458 1.00 58.56 82 ASN A CA 1
ATOM 665 C C . ASN A 1 82 ? -13.984 -2.478 28.580 1.00 58.56 82 ASN A C 1
ATOM 667 O O . ASN A 1 82 ? -13.427 -2.459 29.677 1.00 58.56 82 ASN A O 1
ATOM 671 N N . ASP A 1 83 ? -13.386 -2.009 27.479 1.00 58.25 83 ASP A N 1
ATOM 672 C CA . ASP A 1 83 ? -12.032 -1.437 27.460 1.00 58.25 83 ASP A CA 1
ATOM 673 C C . ASP A 1 83 ? -12.053 -0.044 26.823 1.00 58.25 83 ASP A C 1
ATOM 675 O O . ASP A 1 83 ? -11.843 0.127 25.619 1.00 58.25 83 ASP A O 1
ATOM 679 N N . THR A 1 84 ? -12.314 0.959 27.664 1.00 52.12 84 THR A N 1
ATOM 680 C CA . THR A 1 84 ? -12.447 2.364 27.261 1.00 52.12 84 THR A CA 1
ATOM 681 C C . THR A 1 84 ? -11.196 2.896 26.561 1.00 52.12 84 THR A C 1
ATOM 683 O O . THR A 1 84 ? -11.315 3.675 25.616 1.00 52.12 84 THR A O 1
ATOM 686 N N . ASP A 1 85 ? -9.998 2.468 26.971 1.00 50.41 85 ASP A N 1
ATOM 687 C CA . ASP A 1 85 ? -8.738 2.925 26.373 1.00 50.41 85 ASP A CA 1
ATOM 688 C C . ASP A 1 85 ? -8.591 2.394 24.939 1.00 50.41 85 ASP A C 1
ATOM 690 O O . ASP A 1 85 ? -8.304 3.157 24.009 1.00 50.41 85 ASP A O 1
ATOM 694 N N . ARG A 1 86 ? -8.872 1.103 24.717 1.00 54.53 86 ARG A N 1
ATOM 695 C CA . ARG A 1 86 ? -8.858 0.508 23.370 1.00 54.53 86 ARG A CA 1
ATOM 696 C C . ARG A 1 86 ? -9.982 1.032 22.484 1.00 54.53 86 ARG A C 1
ATOM 698 O O . ARG A 1 86 ? -9.723 1.380 21.331 1.00 54.53 86 AR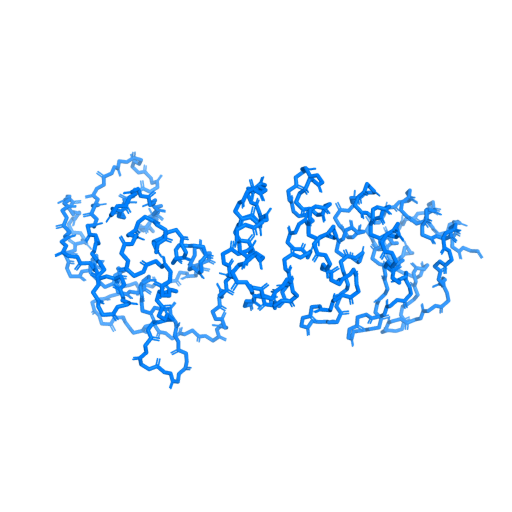G A O 1
ATOM 705 N N . ALA A 1 87 ? -11.192 1.158 23.027 1.00 55.06 87 ALA A N 1
ATOM 706 C CA . ALA A 1 87 ? -12.344 1.740 22.343 1.00 55.06 87 ALA A CA 1
ATOM 707 C C . ALA A 1 87 ? -12.050 3.157 21.833 1.00 55.06 87 ALA A C 1
ATOM 709 O O . ALA A 1 87 ? -12.390 3.525 20.706 1.00 55.06 87 ALA A O 1
ATOM 710 N N . SER A 1 88 ? -11.354 3.942 22.648 1.00 50.09 88 SER A N 1
ATOM 711 C CA . SER A 1 88 ? -11.053 5.327 22.326 1.00 50.09 88 SER A CA 1
ATOM 712 C C . SER A 1 88 ? -9.862 5.489 21.388 1.00 50.09 88 SER A C 1
ATOM 714 O O . SER A 1 88 ? -9.896 6.341 20.502 1.00 50.09 88 SER A O 1
ATOM 716 N N . LYS A 1 89 ? -8.827 4.645 21.502 1.00 52.88 89 LYS A N 1
ATOM 717 C CA . LYS A 1 89 ? -7.739 4.577 20.509 1.00 52.88 89 LYS A CA 1
ATOM 718 C C . LYS A 1 89 ? -8.266 4.171 19.132 1.00 52.88 89 LYS A C 1
ATOM 720 O O . LYS A 1 89 ? -7.855 4.760 18.129 1.00 52.88 89 LYS A O 1
ATOM 725 N N . TRP A 1 90 ? -9.195 3.215 19.090 1.00 53.53 90 TRP A N 1
ATOM 726 C CA . TRP A 1 90 ? -9.904 2.817 17.876 1.00 53.53 90 TRP A CA 1
ATOM 727 C C . TRP A 1 90 ? -10.686 3.990 17.278 1.00 53.53 90 TRP A C 1
ATOM 729 O O . TRP A 1 90 ? -10.470 4.336 16.113 1.00 53.53 90 TRP A O 1
ATOM 739 N N . ALA A 1 91 ? -11.492 4.679 18.091 1.00 50.50 91 ALA A N 1
ATOM 740 C CA . ALA A 1 91 ? -12.210 5.875 17.664 1.00 50.50 91 ALA A CA 1
ATOM 741 C C . ALA A 1 91 ? -11.239 6.938 17.118 1.00 50.50 91 ALA A C 1
ATOM 743 O O . ALA A 1 91 ? -11.340 7.354 15.969 1.00 50.50 91 ALA A O 1
ATOM 744 N N . PHE A 1 92 ? -10.209 7.319 17.871 1.00 49.72 92 PHE A N 1
ATOM 745 C CA . PHE A 1 92 ? -9.265 8.352 17.441 1.00 49.72 92 PHE A CA 1
ATOM 746 C C . PHE A 1 92 ? -8.555 8.014 16.123 1.00 49.72 92 PHE A C 1
ATOM 748 O O . PHE A 1 92 ? -8.400 8.875 15.262 1.00 49.72 92 PHE A O 1
ATOM 755 N N . SER A 1 93 ? -8.162 6.757 15.918 1.00 49.41 93 SER A N 1
ATOM 756 C CA . SER A 1 93 ? -7.561 6.336 14.649 1.00 49.41 93 SER A CA 1
ATOM 757 C C . SER A 1 93 ? -8.514 6.412 13.451 1.00 49.41 93 SER A C 1
ATOM 759 O O . SER A 1 93 ? -8.066 6.600 12.321 1.00 49.41 93 SER A O 1
ATOM 761 N N . THR A 1 94 ? -9.817 6.292 13.710 1.00 45.00 94 THR A N 1
ATOM 762 C CA . THR A 1 94 ? -10.903 6.366 12.728 1.00 45.00 94 THR A CA 1
ATOM 763 C C . THR A 1 94 ? -11.210 7.833 12.377 1.00 45.00 94 THR A C 1
ATOM 765 O O . THR A 1 94 ? -11.561 8.165 11.249 1.00 45.00 94 THR A O 1
ATOM 768 N N . TYR A 1 95 ? -11.014 8.756 13.324 1.00 48.06 95 TYR A N 1
ATOM 769 C CA . TYR A 1 95 ? -11.509 10.137 13.210 1.00 48.06 95 TYR A CA 1
ATOM 770 C C . TYR A 1 95 ? -10.400 11.219 13.187 1.00 48.06 95 TYR A C 1
ATOM 772 O O . TYR A 1 95 ? -10.666 12.389 12.919 1.00 48.06 95 TYR A O 1
ATOM 780 N N . GLY A 1 96 ? -9.136 10.853 13.427 1.00 42.31 96 GLY A N 1
ATOM 781 C CA . GLY A 1 96 ? -8.041 11.765 13.799 1.00 42.31 96 GLY A CA 1
ATOM 782 C C . GLY A 1 96 ? -7.419 12.644 12.706 1.00 42.31 96 GLY A C 1
ATOM 783 O O . GLY A 1 96 ? -6.452 13.343 12.998 1.00 42.31 96 GLY A O 1
ATOM 784 N N . ASN A 1 97 ? -7.928 12.644 11.468 1.00 41.03 97 ASN A N 1
ATOM 785 C CA . ASN A 1 97 ? -7.378 13.492 10.394 1.00 41.03 97 ASN A CA 1
ATOM 786 C C . ASN A 1 97 ? -8.429 14.322 9.640 1.00 41.03 97 ASN A C 1
ATOM 788 O O . ASN A 1 97 ? -8.295 14.595 8.447 1.00 41.03 97 ASN A O 1
ATOM 792 N N . MET A 1 98 ? -9.493 14.728 10.331 1.00 41.94 98 MET A N 1
ATOM 793 C CA . MET A 1 98 ? -10.504 15.629 9.786 1.00 41.94 98 MET A CA 1
ATOM 794 C C . MET A 1 98 ? -10.121 17.095 10.004 1.00 41.94 98 MET A C 1
ATOM 796 O O . MET A 1 98 ? -10.547 17.746 10.954 1.00 41.94 98 MET A O 1
ATOM 800 N N . GLY A 1 99 ? -9.298 17.620 9.101 1.00 34.00 99 GLY A N 1
ATOM 801 C CA . GLY A 1 99 ? -9.065 19.052 8.964 1.00 34.00 99 GLY A CA 1
ATOM 802 C C . GLY A 1 99 ? -9.870 19.625 7.802 1.00 34.00 99 GLY A C 1
ATOM 803 O O . GLY A 1 99 ? -9.445 19.492 6.660 1.00 34.00 99 GLY A O 1
ATOM 804 N N . GLN A 1 100 ? -10.966 20.334 8.084 1.00 35.38 100 GLN A N 1
ATOM 805 C CA . GLN A 1 100 ? -11.303 21.541 7.324 1.00 35.38 100 GLN A CA 1
ATOM 806 C C . GLN A 1 100 ? -12.101 22.544 8.165 1.00 35.38 100 GLN A C 1
ATOM 808 O O . GLN A 1 100 ? -12.997 22.187 8.927 1.00 35.38 100 GLN A O 1
ATOM 813 N N . LEU A 1 101 ? -11.681 23.808 8.040 1.00 32.62 101 LEU A N 1
ATOM 814 C CA . LEU A 1 101 ? -12.150 24.976 8.777 1.00 32.62 101 LEU A CA 1
ATOM 815 C C . LEU A 1 101 ? -13.620 25.284 8.467 1.00 32.62 101 LEU A C 1
ATOM 817 O O . LEU A 1 101 ? -13.954 25.661 7.347 1.00 32.62 101 LEU A O 1
ATOM 821 N N . GLY A 1 102 ? -14.459 25.243 9.497 1.00 32.44 102 GLY A N 1
ATOM 822 C CA . GLY A 1 102 ? -15.754 25.912 9.528 1.00 32.44 102 GLY A CA 1
ATOM 823 C C . GLY A 1 102 ? -15.802 26.909 10.683 1.00 32.44 102 GLY A C 1
ATOM 824 O O . GLY A 1 102 ? -15.137 26.725 11.703 1.00 32.44 102 GLY A O 1
ATOM 825 N N . ILE A 1 103 ? -16.583 27.980 10.531 1.00 35.31 103 ILE A N 1
ATOM 826 C CA . ILE A 1 103 ? -16.956 28.830 11.665 1.00 35.31 103 ILE A CA 1
ATOM 827 C C . ILE A 1 103 ? -17.968 28.027 12.485 1.00 35.31 103 ILE A C 1
ATOM 829 O O . ILE A 1 103 ? -19.121 27.873 12.083 1.00 35.31 103 ILE A O 1
ATOM 833 N N . PHE A 1 104 ? -17.517 27.478 13.610 1.00 36.59 104 PHE A N 1
ATOM 834 C CA . PHE A 1 104 ? -18.380 26.777 14.552 1.00 36.59 104 PHE A CA 1
ATOM 835 C C . PHE A 1 104 ? -19.295 27.796 15.235 1.00 36.59 104 PHE A C 1
ATOM 837 O O . PHE A 1 104 ? -18.830 28.765 15.831 1.00 36.59 104 PHE A O 1
ATOM 844 N N . THR A 1 105 ? -20.601 27.584 15.133 1.00 43.31 105 THR A N 1
ATOM 845 C CA . THR A 1 105 ? -21.616 28.314 15.900 1.00 43.31 105 THR A CA 1
ATOM 846 C C . THR A 1 105 ? -22.403 27.309 16.737 1.00 43.31 105 THR A C 1
ATOM 848 O O . THR A 1 105 ? -22.282 26.100 16.523 1.00 43.31 105 THR A O 1
ATOM 851 N N . THR A 1 106 ? -23.220 27.781 17.680 1.00 41.50 106 THR A N 1
ATOM 852 C CA . THR A 1 106 ? -24.107 26.917 18.482 1.00 41.50 106 THR A CA 1
ATOM 853 C C . THR A 1 106 ? -25.078 26.092 17.633 1.00 41.50 106 THR A C 1
ATOM 855 O O . THR A 1 106 ? -25.549 25.057 18.092 1.00 41.50 106 THR A O 1
ATOM 858 N N . ASP A 1 107 ? -25.323 26.518 16.391 1.00 41.53 107 ASP A N 1
ATOM 859 C CA . ASP A 1 107 ? -26.272 25.905 15.458 1.00 41.53 107 ASP A CA 1
ATOM 860 C C . ASP A 1 107 ? -25.572 25.131 14.325 1.00 41.53 107 ASP A C 1
ATOM 862 O O . ASP A 1 107 ? -26.184 24.799 13.308 1.00 41.53 107 ASP A O 1
ATOM 866 N N . PHE A 1 108 ? -24.269 24.863 14.458 1.00 41.25 108 PHE A N 1
ATOM 867 C CA . PHE A 1 108 ? -23.496 24.173 13.431 1.00 41.25 108 PHE A CA 1
ATOM 868 C C . PHE A 1 108 ? -23.968 22.722 13.245 1.00 41.25 108 PHE A C 1
ATOM 870 O O . PHE A 1 108 ? -23.847 21.888 14.143 1.00 41.25 108 PHE A O 1
ATOM 877 N N . LEU A 1 109 ? -24.460 22.416 12.043 1.00 39.81 109 LEU A N 1
ATOM 878 C CA . LEU A 1 109 ? -24.761 21.061 11.589 1.00 39.81 109 LEU A CA 1
ATOM 879 C C . LEU A 1 109 ? -23.677 20.630 10.595 1.00 39.81 109 LEU A C 1
ATOM 881 O O . LEU A 1 109 ? -23.594 21.211 9.509 1.00 39.81 109 LEU A O 1
ATOM 885 N N . PRO A 1 110 ? -22.833 19.642 10.932 1.00 36.47 110 PRO A N 1
ATOM 886 C CA . PRO A 1 110 ? -21.810 19.180 10.013 1.00 36.47 110 PRO A CA 1
ATOM 887 C C . PRO A 1 110 ? -22.433 18.461 8.823 1.00 36.47 110 PRO A C 1
ATOM 889 O O . PRO A 1 110 ? -23.201 17.514 8.977 1.00 36.47 110 PRO A O 1
ATOM 892 N N . VAL A 1 111 ? -22.047 18.892 7.629 1.00 34.91 111 VAL A N 1
ATOM 893 C CA . VAL A 1 111 ? -22.238 18.142 6.391 1.00 34.91 111 VAL A CA 1
ATOM 894 C C . VAL A 1 111 ? -20.846 17.820 5.887 1.00 34.91 111 VAL A C 1
ATOM 896 O O . VAL A 1 111 ? -19.993 18.705 5.827 1.00 34.91 111 VAL A O 1
ATOM 899 N N . SER A 1 112 ? -20.599 16.560 5.565 1.00 35.31 112 SER A N 1
ATOM 900 C CA . SER A 1 112 ? -19.371 16.183 4.890 1.00 35.31 112 SER A CA 1
ATOM 901 C C . SER A 1 112 ? -19.670 15.314 3.702 1.00 35.31 112 SER A C 1
ATOM 903 O O . SER A 1 112 ? -20.407 14.333 3.793 1.00 35.31 112 SER A O 1
ATOM 905 N N . ASP A 1 113 ? -19.025 15.691 2.612 1.00 35.41 113 ASP A N 1
ATOM 906 C CA . ASP A 1 113 ? -19.052 14.980 1.349 1.00 35.41 113 ASP A CA 1
ATOM 907 C C . ASP A 1 113 ? -17.985 13.868 1.297 1.00 35.41 113 ASP A C 1
ATOM 909 O O . ASP A 1 113 ? -17.853 13.189 0.281 1.00 35.41 113 ASP A O 1
ATOM 913 N N . SER A 1 114 ? -17.191 13.681 2.364 1.00 33.72 114 SER A N 1
ATOM 914 C CA . SER A 1 114 ? -16.081 12.720 2.394 1.00 33.72 114 SER A CA 1
ATOM 915 C C . SER A 1 114 ? -16.462 11.430 3.130 1.00 33.72 114 SER A C 1
ATOM 917 O O . SER A 1 114 ? -16.972 11.502 4.250 1.00 33.72 114 SER A O 1
ATOM 919 N N . PRO A 1 115 ? -16.188 10.240 2.563 1.00 35.28 115 PRO A N 1
ATOM 920 C CA . PRO A 1 115 ? -16.350 8.990 3.292 1.00 35.28 115 PRO A CA 1
ATOM 921 C C . PRO A 1 115 ? -15.438 8.977 4.528 1.00 35.28 115 PRO A C 1
ATOM 923 O O . PRO A 1 115 ? -14.289 9.420 4.484 1.00 35.28 115 PRO A O 1
ATOM 926 N N . LEU A 1 116 ? -15.975 8.477 5.642 1.00 35.22 116 LEU A N 1
ATOM 927 C CA . LEU A 1 116 ? -15.234 8.217 6.876 1.00 35.22 116 LEU A CA 1
ATOM 928 C C . LEU A 1 116 ? -13.931 7.468 6.609 1.00 35.22 116 LEU A C 1
ATOM 930 O O . LEU A 1 116 ? -13.934 6.440 5.933 1.00 35.22 116 LEU A O 1
ATOM 934 N N . ARG A 1 117 ? -12.853 7.876 7.278 1.00 41.25 117 ARG A N 1
ATOM 935 C CA . ARG A 1 117 ? -11.649 7.053 7.396 1.00 41.25 117 ARG A CA 1
ATOM 936 C C . ARG A 1 117 ? -11.831 5.969 8.461 1.00 41.25 117 ARG A C 1
ATOM 938 O O . ARG A 1 117 ? -11.260 6.052 9.535 1.00 41.25 117 ARG A O 1
ATOM 945 N N . THR A 1 118 ? -12.595 4.915 8.192 1.00 49.84 118 THR A N 1
ATOM 946 C CA . THR A 1 118 ? -12.638 3.775 9.122 1.00 49.84 118 THR A CA 1
ATOM 947 C C . THR A 1 118 ? -11.402 2.896 8.946 1.00 49.84 118 THR A C 1
ATOM 949 O O . THR A 1 118 ? -11.377 2.032 8.070 1.00 49.84 118 THR A O 1
ATOM 952 N N . HIS A 1 119 ? -10.351 3.127 9.732 1.00 61.12 119 HIS A N 1
ATOM 953 C CA . HIS A 1 119 ? -9.205 2.218 9.786 1.00 61.12 119 HIS A CA 1
ATOM 954 C C . HIS A 1 119 ? -9.502 1.113 10.806 1.00 61.12 119 HIS A C 1
ATOM 956 O O . HIS A 1 119 ? -9.873 1.395 11.944 1.00 61.12 119 HIS A O 1
ATOM 962 N N . SER A 1 120 ? -9.362 -0.157 10.416 1.00 70.94 120 SER A N 1
ATOM 963 C CA . SER A 1 120 ? -9.475 -1.254 11.387 1.00 70.94 120 SER A CA 1
ATOM 964 C C . SER A 1 120 ? -8.314 -1.212 12.387 1.00 70.94 120 SER A C 1
ATOM 966 O O . SER A 1 120 ? -7.264 -0.635 12.111 1.00 70.94 120 SER A O 1
ATOM 968 N N . LEU A 1 121 ? -8.463 -1.874 13.533 1.00 72.94 121 LEU A N 1
ATOM 969 C CA . LEU A 1 121 ? -7.391 -2.014 14.529 1.00 72.94 121 LEU A CA 1
ATOM 970 C C . LEU A 1 121 ? -6.094 -2.549 13.940 1.00 72.94 121 LEU A C 1
ATOM 972 O O . LEU A 1 121 ? -5.013 -2.080 14.283 1.00 72.94 121 LEU A O 1
ATOM 976 N N . LEU A 1 122 ? -6.226 -3.476 12.995 1.00 80.44 122 LEU A N 1
ATOM 977 C CA . LEU A 1 122 ? -5.112 -4.024 12.248 1.00 80.44 122 LEU A CA 1
ATOM 978 C C . LEU A 1 122 ? -4.333 -2.936 11.491 1.00 80.44 122 LEU A C 1
ATOM 980 O O . LEU A 1 122 ? -3.108 -2.943 11.520 1.00 80.44 122 LEU A O 1
ATOM 984 N N . HIS A 1 123 ? -5.006 -1.962 10.870 1.00 82.75 123 HIS A N 1
ATOM 985 C CA . HIS A 1 123 ? -4.325 -0.835 10.219 1.00 82.75 123 HIS A CA 1
ATOM 986 C C . HIS A 1 123 ? -3.525 -0.005 11.231 1.00 82.75 123 HIS A C 1
ATOM 988 O O . HIS A 1 123 ? -2.373 0.342 10.973 1.00 82.75 123 HIS A O 1
ATOM 994 N N . ILE A 1 124 ? -4.098 0.277 12.405 1.00 76.44 124 ILE A N 1
ATOM 995 C CA . ILE A 1 124 ? -3.420 1.036 13.468 1.00 76.44 124 ILE A CA 1
ATOM 996 C C . ILE A 1 124 ? -2.171 0.296 13.942 1.00 76.44 124 ILE A C 1
ATOM 998 O O . ILE A 1 124 ? -1.095 0.891 13.999 1.00 76.44 124 ILE A O 1
ATOM 1002 N N . ALA A 1 125 ? -2.318 -0.993 14.258 1.00 81.25 125 ALA A N 1
ATOM 1003 C CA . ALA A 1 125 ? -1.232 -1.831 14.747 1.00 81.25 125 ALA A CA 1
ATOM 1004 C C . ALA A 1 125 ? -0.081 -1.878 13.730 1.00 81.25 125 ALA A C 1
ATOM 1006 O O . ALA A 1 125 ? 1.086 -1.700 14.082 1.00 81.25 125 ALA A O 1
ATOM 1007 N N . VAL A 1 126 ? -0.414 -1.997 12.440 1.00 88.62 126 VAL A N 1
ATOM 1008 C CA . VAL A 1 126 ? 0.554 -1.937 11.337 1.00 88.62 126 VAL A CA 1
ATOM 1009 C C . VAL A 1 126 ? 1.258 -0.584 11.261 1.00 88.62 126 VAL A C 1
ATOM 1011 O O . VAL A 1 126 ? 2.483 -0.546 11.191 1.00 88.62 126 VAL A O 1
ATOM 1014 N N . ALA A 1 127 ? 0.522 0.529 11.307 1.00 82.88 127 ALA A N 1
ATOM 1015 C CA . ALA A 1 127 ? 1.120 1.865 11.258 1.00 82.88 127 ALA A CA 1
ATOM 1016 C C . ALA A 1 127 ? 2.051 2.148 12.449 1.00 82.88 127 ALA A C 1
ATOM 1018 O O . ALA A 1 127 ? 2.977 2.951 12.327 1.00 82.88 127 ALA A O 1
ATOM 1019 N N . ARG A 1 128 ? 1.815 1.498 13.593 1.00 82.25 128 ARG A N 1
ATOM 1020 C CA . ARG A 1 128 ? 2.609 1.665 14.818 1.00 82.25 128 ARG A CA 1
ATOM 1021 C C . ARG A 1 128 ? 3.744 0.659 14.985 1.00 82.25 128 ARG A C 1
ATOM 1023 O O . ARG A 1 128 ? 4.559 0.841 15.884 1.00 82.25 128 ARG A O 1
ATOM 1030 N N . GLY A 1 129 ? 3.837 -0.370 14.143 1.00 86.31 129 GLY A N 1
ATOM 1031 C CA . GLY A 1 129 ? 4.844 -1.419 14.329 1.00 86.31 129 GLY A CA 1
ATOM 1032 C C . GLY A 1 129 ? 4.514 -2.403 15.458 1.00 86.31 129 GLY A C 1
ATOM 1033 O O . GLY A 1 129 ? 5.401 -3.088 15.960 1.00 86.31 129 GLY A O 1
ATOM 1034 N N . GLU A 1 130 ? 3.255 -2.463 15.886 1.00 86.88 130 GLU A N 1
ATOM 1035 C CA . GLU A 1 130 ? 2.779 -3.236 17.036 1.00 86.88 130 GLU A CA 1
ATOM 1036 C C . GLU A 1 130 ? 2.542 -4.706 16.629 1.00 86.88 130 GLU A C 1
ATOM 1038 O O . GLU A 1 130 ? 1.428 -5.131 16.337 1.00 86.88 130 GLU A O 1
ATOM 1043 N N . ILE A 1 131 ? 3.626 -5.490 16.530 1.00 96.56 131 ILE A N 1
ATOM 1044 C CA . ILE A 1 131 ? 3.597 -6.863 15.979 1.00 96.56 131 ILE A CA 1
ATOM 1045 C C . ILE A 1 131 ? 2.650 -7.794 16.741 1.00 96.56 131 ILE A C 1
ATOM 1047 O O . ILE A 1 131 ? 1.957 -8.599 16.122 1.00 96.56 131 ILE A O 1
ATOM 1051 N N . LYS A 1 132 ? 2.598 -7.677 18.070 1.00 93.44 132 LYS A N 1
ATOM 1052 C CA . LYS A 1 132 ? 1.725 -8.515 18.895 1.00 93.44 132 LYS A CA 1
ATOM 1053 C C . LYS A 1 132 ? 0.254 -8.218 18.605 1.00 93.44 132 LYS A C 1
ATOM 1055 O O . LYS A 1 132 ? -0.542 -9.135 18.466 1.00 93.44 132 LYS A O 1
ATOM 1060 N N . GLU A 1 133 ? -0.094 -6.948 18.464 1.00 83.94 133 GLU A N 1
ATOM 1061 C CA . GLU A 1 133 ? -1.441 -6.492 18.156 1.00 83.94 133 GLU A CA 1
ATOM 1062 C C . GLU A 1 133 ? -1.864 -6.916 16.738 1.00 83.94 133 GLU A C 1
ATOM 1064 O O . GLU A 1 133 ? -3.014 -7.298 16.537 1.00 83.94 133 GLU A O 1
ATOM 1069 N N . ILE A 1 134 ? -0.939 -6.941 15.767 1.00 90.56 134 ILE A N 1
ATOM 1070 C CA . ILE A 1 134 ? -1.186 -7.516 14.430 1.00 90.56 134 ILE A CA 1
ATOM 1071 C C . ILE A 1 134 ? -1.559 -9.003 14.536 1.00 90.56 134 ILE A C 1
ATOM 1073 O O . ILE A 1 134 ? -2.524 -9.445 13.910 1.00 90.56 134 ILE A O 1
ATOM 1077 N N . GLU A 1 135 ? -0.799 -9.774 15.317 1.00 93.31 135 GLU A N 1
ATOM 1078 C CA . GLU A 1 135 ? -1.056 -11.203 15.529 1.00 93.31 135 GLU A CA 1
ATOM 1079 C C . GLU A 1 135 ? -2.388 -11.432 16.256 1.00 93.31 135 GLU A C 1
ATOM 1081 O O . GLU A 1 135 ? -3.188 -12.261 15.819 1.00 93.31 135 GLU A O 1
ATOM 1086 N N . ASP A 1 136 ? -2.663 -10.666 17.314 1.00 82.25 136 ASP A N 1
ATOM 1087 C CA . ASP A 1 136 ? -3.913 -10.743 18.073 1.00 82.25 136 ASP A CA 1
ATOM 1088 C C . ASP A 1 136 ? -5.132 -10.488 17.163 1.00 82.25 136 ASP A C 1
ATOM 1090 O O . ASP A 1 136 ? -6.101 -11.249 17.204 1.00 82.25 136 ASP A O 1
ATOM 1094 N N . GLU A 1 137 ? -5.081 -9.470 16.295 1.00 79.81 137 GLU A N 1
ATOM 1095 C CA . GLU A 1 137 ? -6.149 -9.179 15.327 1.00 79.81 137 GLU A CA 1
ATOM 1096 C C . GLU A 1 137 ? -6.339 -10.299 14.298 1.00 79.81 137 GLU A C 1
ATOM 1098 O O . GLU A 1 137 ? -7.470 -10.681 13.986 1.00 79.81 137 GLU A O 1
ATOM 1103 N N . PHE A 1 138 ? -5.250 -10.881 13.797 1.00 81.75 138 PHE A N 1
ATOM 1104 C CA . PHE A 1 138 ? -5.335 -12.020 12.887 1.00 81.75 138 PHE A CA 1
ATOM 1105 C C . PHE A 1 138 ? -6.015 -13.229 13.543 1.00 81.75 138 PHE A C 1
ATOM 1107 O O . PHE A 1 138 ? -6.923 -13.819 12.955 1.00 81.75 138 PHE A O 1
ATOM 1114 N N . TYR A 1 139 ? -5.640 -13.580 14.778 1.00 83.00 139 TYR A N 1
ATOM 1115 C CA . TYR A 1 139 ? -6.224 -14.729 15.480 1.00 83.00 139 TYR A CA 1
ATOM 1116 C C . TYR A 1 139 ? -7.688 -14.524 15.894 1.00 83.00 139 TYR A C 1
ATOM 1118 O O . TYR A 1 139 ? -8.405 -15.508 16.083 1.00 83.00 139 TYR A O 1
ATOM 1126 N N . LYS A 1 140 ? -8.165 -13.275 15.971 1.00 78.81 140 LYS A N 1
ATOM 1127 C CA . LYS A 1 140 ? -9.601 -12.958 16.087 1.00 78.81 140 LYS A CA 1
ATOM 1128 C C . LYS A 1 140 ? -10.379 -13.159 14.781 1.00 78.81 140 LYS A C 1
ATOM 1130 O O . LYS A 1 140 ? -11.607 -13.139 14.800 1.00 78.81 140 LYS A O 1
ATOM 1135 N N . GLY A 1 141 ? -9.689 -13.373 13.661 1.00 67.81 141 GLY A N 1
ATOM 1136 C CA . GLY A 1 141 ? -10.290 -13.548 12.340 1.00 67.81 141 GLY A CA 1
ATOM 1137 C C . GLY A 1 141 ? -10.440 -12.250 11.544 1.00 67.81 141 GLY A C 1
ATOM 1138 O O . GLY A 1 141 ? -11.214 -12.222 10.584 1.00 67.81 141 GLY A O 1
ATOM 1139 N N . THR A 1 142 ? -9.726 -11.180 11.910 1.00 77.19 142 THR A N 1
ATOM 1140 C CA . THR A 1 142 ? -9.728 -9.931 11.138 1.00 77.19 142 THR A CA 1
ATOM 1141 C C . THR A 1 142 ? -9.189 -10.182 9.727 1.00 77.19 142 THR A C 1
ATOM 1143 O O . THR A 1 142 ? -8.128 -10.777 9.535 1.00 77.19 142 THR A O 1
ATOM 1146 N N . ASN A 1 143 ? -9.916 -9.712 8.709 1.00 80.31 143 ASN A N 1
ATOM 1147 C CA . ASN A 1 143 ? -9.492 -9.836 7.316 1.00 80.31 143 ASN A CA 1
ATOM 1148 C C . ASN A 1 143 ? -8.248 -8.967 7.049 1.00 80.31 143 ASN A C 1
ATOM 1150 O O . ASN A 1 143 ? -8.339 -7.738 7.024 1.00 80.31 143 ASN A O 1
ATOM 1154 N N . LEU A 1 144 ? -7.111 -9.616 6.779 1.00 85.38 144 LEU A N 1
ATOM 1155 C CA . LEU A 1 144 ? -5.827 -8.967 6.483 1.00 85.38 144 LEU A CA 1
ATOM 1156 C C . LEU A 1 144 ? -5.840 -8.082 5.230 1.00 85.38 144 LEU A C 1
ATOM 1158 O O . LEU A 1 144 ? -4.967 -7.232 5.081 1.00 85.38 144 LEU A O 1
ATOM 1162 N N . ASN A 1 145 ? -6.812 -8.280 4.340 1.00 87.81 145 ASN A N 1
ATOM 1163 C CA . ASN A 1 145 ? -6.943 -7.564 3.072 1.00 87.81 145 ASN A CA 1
ATOM 1164 C C . ASN A 1 145 ? -8.114 -6.569 3.082 1.00 87.81 145 ASN A C 1
ATOM 1166 O O . ASN A 1 145 ? -8.480 -6.042 2.033 1.00 87.81 145 ASN A O 1
ATOM 1170 N N . ALA A 1 146 ? -8.741 -6.332 4.240 1.00 81.44 146 ALA A N 1
ATOM 1171 C CA . ALA A 1 146 ? -9.825 -5.363 4.349 1.00 81.44 146 ALA A CA 1
ATOM 1172 C C . ALA A 1 146 ? -9.322 -3.960 4.003 1.00 81.44 146 ALA A C 1
ATOM 1174 O O . ALA A 1 146 ? -8.298 -3.531 4.523 1.00 81.44 146 ALA A O 1
ATOM 1175 N N . LEU A 1 147 ? -10.053 -3.236 3.160 1.00 81.44 147 LEU A N 1
ATOM 1176 C CA . LEU A 1 147 ? -9.719 -1.855 2.833 1.00 81.44 147 LEU A CA 1
ATOM 1177 C C . LEU A 1 147 ? -10.272 -0.924 3.908 1.00 81.44 147 LEU A C 1
ATOM 1179 O O . LEU A 1 147 ? -11.421 -1.064 4.331 1.00 81.44 147 LEU A O 1
ATOM 1183 N N . ALA A 1 148 ? -9.453 0.023 4.350 1.00 73.44 148 ALA A N 1
ATOM 1184 C CA . ALA A 1 148 ? -9.920 1.122 5.173 1.00 73.44 148 ALA A CA 1
ATOM 1185 C C . ALA A 1 148 ? -10.677 2.169 4.340 1.00 73.44 148 ALA A C 1
ATOM 1187 O O . ALA A 1 148 ? -10.772 2.083 3.115 1.00 73.44 148 ALA A O 1
ATOM 1188 N N . GLY A 1 149 ? -11.199 3.202 5.005 1.00 67.06 149 GLY A N 1
ATOM 1189 C CA . GLY A 1 149 ? -11.944 4.278 4.341 1.00 67.06 149 GLY A CA 1
ATOM 1190 C C . GLY A 1 149 ? -11.152 5.074 3.293 1.00 67.06 149 GLY A C 1
ATOM 1191 O O . GLY A 1 149 ? -11.748 5.665 2.398 1.00 67.06 149 GLY A O 1
ATOM 1192 N N . ASP A 1 150 ? -9.817 5.061 3.354 1.00 72.69 150 ASP A N 1
ATOM 1193 C CA . ASP A 1 150 ? -8.949 5.636 2.316 1.00 72.69 150 ASP A CA 1
ATOM 1194 C C . ASP A 1 150 ? -8.670 4.681 1.141 1.00 72.69 150 ASP A C 1
ATOM 1196 O O . ASP A 1 150 ? -7.923 5.022 0.225 1.00 72.69 150 ASP A O 1
ATOM 1200 N N . GLY A 1 151 ? -9.278 3.495 1.153 1.00 84.06 151 GLY A N 1
ATOM 1201 C CA . GLY A 1 151 ? -9.136 2.484 0.117 1.00 84.06 151 GLY A CA 1
ATOM 1202 C C . GLY A 1 151 ? -7.841 1.694 0.176 1.00 84.06 151 GLY A C 1
ATOM 1203 O O . GLY A 1 151 ? -7.538 0.998 -0.788 1.00 84.06 151 GLY A O 1
ATOM 1204 N N . LEU A 1 152 ? -7.067 1.790 1.258 1.00 88.56 152 LEU A N 1
ATOM 1205 C CA . LEU A 1 152 ? -5.830 1.040 1.438 1.00 88.56 152 LEU A CA 1
ATOM 1206 C C . LEU A 1 152 ? -6.053 -0.170 2.350 1.00 88.56 152 LEU A C 1
ATOM 1208 O O . LEU A 1 152 ? -6.752 -0.072 3.350 1.00 88.56 152 LEU A O 1
ATOM 1212 N N . ALA A 1 153 ? -5.427 -1.300 2.017 1.00 91.88 153 ALA A N 1
ATOM 1213 C CA . ALA A 1 153 ? -5.350 -2.471 2.901 1.00 91.88 153 ALA A CA 1
ATOM 1214 C C . ALA A 1 153 ? -4.220 -2.321 3.949 1.00 91.88 153 ALA A C 1
ATOM 1216 O O . ALA A 1 153 ? -3.287 -1.540 3.718 1.00 91.88 153 ALA A O 1
ATOM 1217 N N . PRO A 1 154 ? -4.179 -3.148 5.014 1.00 94.00 154 PRO A N 1
ATOM 1218 C CA . PRO A 1 154 ? -3.090 -3.165 5.990 1.00 94.00 154 PRO A CA 1
ATOM 1219 C C . PRO A 1 154 ? -1.708 -3.299 5.345 1.00 94.00 154 PRO A C 1
ATOM 1221 O O . PRO A 1 154 ? -0.772 -2.591 5.715 1.00 94.00 154 PRO A O 1
ATOM 1224 N N . LEU A 1 155 ? -1.576 -4.136 4.312 1.00 97.81 155 LEU A N 1
ATOM 1225 C CA . LEU A 1 155 ? -0.302 -4.304 3.614 1.00 97.81 155 LEU A CA 1
ATOM 1226 C C . LEU A 1 155 ? 0.162 -3.015 2.909 1.00 97.81 155 LEU A C 1
ATOM 1228 O O . LEU A 1 155 ? 1.355 -2.719 2.901 1.00 97.81 155 LEU A O 1
ATOM 1232 N N . HIS A 1 156 ? -0.755 -2.185 2.410 1.00 96.88 156 HIS A N 1
ATOM 1233 C CA . HIS A 1 156 ? -0.417 -0.870 1.855 1.00 96.88 156 HIS A CA 1
ATOM 1234 C C . HIS A 1 156 ? 0.031 0.107 2.946 1.00 96.88 156 HIS A C 1
ATOM 1236 O O . HIS A 1 156 ? 0.977 0.869 2.747 1.00 96.88 156 HIS A O 1
ATOM 1242 N N . TRP A 1 157 ? -0.615 0.068 4.114 1.00 93.25 157 TRP A N 1
ATOM 1243 C CA . TRP A 1 157 ? -0.240 0.876 5.278 1.00 93.25 157 TRP A CA 1
ATOM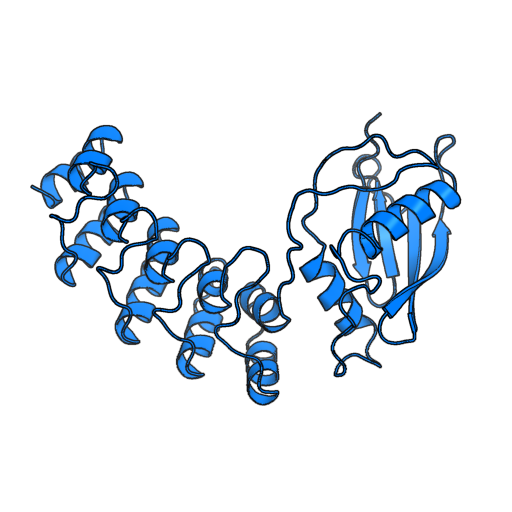 1244 C C . TRP A 1 157 ? 1.142 0.523 5.820 1.00 93.25 157 TRP A C 1
ATOM 1246 O O . TRP A 1 157 ? 1.885 1.409 6.244 1.00 93.25 157 TRP A O 1
ATOM 1256 N N . SER A 1 158 ? 1.537 -0.746 5.713 1.00 96.50 158 SER A N 1
ATOM 1257 C CA . SER A 1 158 ? 2.864 -1.213 6.121 1.00 96.50 158 SER A CA 1
ATOM 1258 C C . SER A 1 158 ? 4.019 -0.571 5.337 1.00 96.50 158 SER A C 1
ATOM 1260 O O . SER A 1 158 ? 5.172 -0.692 5.745 1.00 96.50 158 SER A O 1
ATOM 1262 N N . ILE A 1 159 ? 3.747 0.167 4.250 1.00 95.44 159 ILE A N 1
ATOM 1263 C CA . ILE A 1 159 ? 4.750 0.959 3.519 1.00 95.44 159 ILE A CA 1
ATOM 1264 C C . ILE A 1 159 ? 5.224 2.178 4.314 1.00 95.44 159 ILE A C 1
ATOM 1266 O O . ILE A 1 159 ? 6.400 2.527 4.203 1.00 95.44 159 ILE A O 1
ATOM 1270 N N . ALA A 1 160 ? 4.354 2.801 5.112 1.00 88.56 160 ALA A N 1
ATOM 1271 C CA . ALA A 1 160 ? 4.652 4.067 5.780 1.00 88.56 160 ALA A CA 1
ATOM 1272 C C . ALA A 1 160 ? 5.683 3.967 6.925 1.00 88.56 160 ALA A C 1
ATOM 1274 O O . ALA A 1 160 ? 6.565 4.826 6.969 1.00 88.56 160 ALA A O 1
ATOM 1275 N N . PRO A 1 161 ? 5.638 2.962 7.825 1.00 86.81 161 PRO A N 1
ATOM 1276 C CA . PRO A 1 161 ? 6.665 2.796 8.856 1.00 86.81 161 PRO A CA 1
ATOM 1277 C C . PRO A 1 161 ? 8.058 2.590 8.249 1.00 86.81 161 PRO A C 1
ATOM 1279 O O . PRO A 1 161 ? 8.183 1.937 7.221 1.00 86.81 161 PRO A O 1
ATOM 1282 N N . GLU A 1 162 ? 9.127 3.083 8.875 1.00 87.81 162 GLU A N 1
ATOM 1283 C CA . GLU A 1 162 ? 10.489 2.809 8.377 1.00 87.81 162 GLU A CA 1
ATOM 1284 C C . GLU A 1 162 ? 10.909 1.348 8.590 1.00 87.81 162 GLU A C 1
ATOM 1286 O O . GLU A 1 162 ? 11.650 0.803 7.779 1.00 87.81 162 GLU A O 1
ATOM 1291 N N . SER A 1 163 ? 10.407 0.694 9.645 1.00 93.56 163 SER A N 1
ATOM 1292 C CA . SER A 1 163 ? 10.630 -0.741 9.839 1.00 93.56 163 SER A CA 1
ATOM 1293 C C . SER A 1 163 ? 9.853 -1.568 8.808 1.00 93.56 163 SER A C 1
ATOM 1295 O O . SER A 1 163 ? 8.726 -1.233 8.430 1.00 93.56 163 SER A O 1
ATOM 1297 N N . ILE A 1 164 ? 10.455 -2.680 8.384 1.00 96.81 164 ILE A N 1
ATOM 1298 C CA . ILE A 1 164 ? 9.837 -3.678 7.509 1.00 96.81 164 ILE A CA 1
ATOM 1299 C C . ILE A 1 164 ? 9.036 -4.733 8.291 1.00 96.81 164 ILE A C 1
ATOM 1301 O O . ILE A 1 164 ? 8.273 -5.488 7.697 1.00 96.81 164 ILE A O 1
ATOM 1305 N N . ASP A 1 165 ? 9.148 -4.764 9.621 1.00 97.94 165 ASP A N 1
ATOM 1306 C CA . ASP A 1 165 ? 8.652 -5.869 10.451 1.00 97.94 165 ASP A CA 1
ATOM 1307 C C . ASP A 1 165 ? 7.140 -6.095 10.322 1.00 97.94 165 ASP A C 1
ATOM 1309 O O . ASP A 1 165 ? 6.700 -7.235 10.186 1.00 97.94 165 ASP A O 1
ATOM 1313 N N . SER A 1 166 ? 6.328 -5.031 10.303 1.00 97.12 166 SER A N 1
ATOM 1314 C CA . SER A 1 166 ? 4.874 -5.170 10.124 1.00 97.12 166 SER A CA 1
ATOM 1315 C C . SER A 1 166 ? 4.509 -5.719 8.752 1.00 97.12 166 SER A C 1
ATOM 1317 O O . SER A 1 166 ? 3.583 -6.516 8.648 1.00 97.12 166 SER A O 1
ATOM 1319 N N . MET A 1 167 ? 5.236 -5.321 7.702 1.00 98.56 167 MET A N 1
ATOM 1320 C CA . MET A 1 167 ? 5.032 -5.870 6.362 1.00 98.56 167 MET A CA 1
ATOM 1321 C C . MET A 1 167 ? 5.376 -7.358 6.344 1.00 98.56 167 MET A C 1
ATOM 1323 O O . MET A 1 167 ? 4.562 -8.161 5.894 1.00 98.56 167 MET A O 1
ATOM 1327 N N . THR A 1 168 ? 6.551 -7.719 6.869 1.00 98.69 168 THR A N 1
ATOM 1328 C CA . THR A 1 168 ? 6.988 -9.114 6.986 1.00 98.69 168 THR A CA 1
ATOM 1329 C C . THR A 1 168 ? 5.945 -9.935 7.729 1.00 98.69 168 THR A C 1
ATOM 1331 O O . THR A 1 168 ? 5.505 -10.961 7.222 1.00 98.69 168 THR A O 1
ATOM 1334 N N . LYS A 1 169 ? 5.467 -9.444 8.879 1.00 98.62 169 LYS A N 1
ATOM 1335 C CA . LYS A 1 169 ? 4.455 -10.137 9.674 1.00 98.62 169 LYS A CA 1
ATOM 1336 C C . LYS A 1 169 ? 3.144 -10.331 8.912 1.00 98.62 169 LYS A C 1
ATOM 1338 O O . LYS A 1 169 ? 2.610 -11.431 8.911 1.00 98.62 169 LYS A O 1
ATOM 1343 N N . LEU A 1 170 ? 2.623 -9.295 8.253 1.00 98.50 170 LEU A N 1
ATOM 1344 C CA . LEU A 1 170 ? 1.392 -9.414 7.463 1.00 98.50 170 LEU A CA 1
ATOM 1345 C C . LEU A 1 170 ? 1.523 -10.471 6.359 1.00 98.50 170 LEU A C 1
ATOM 1347 O O . LEU A 1 170 ? 0.609 -11.270 6.167 1.00 98.50 170 LEU A O 1
ATOM 1351 N N . LEU A 1 171 ? 2.655 -10.487 5.654 1.00 98.69 171 LEU A N 1
ATOM 1352 C CA . LEU A 1 171 ? 2.931 -11.451 4.589 1.00 98.69 171 LEU A CA 1
ATOM 1353 C C . LEU A 1 171 ? 3.082 -12.883 5.132 1.00 98.69 171 LEU A C 1
ATOM 1355 O O . LEU A 1 171 ? 2.513 -13.810 4.560 1.00 98.69 171 LEU A O 1
ATOM 1359 N N . GLU A 1 172 ? 3.756 -13.066 6.272 1.00 98.56 172 GLU A N 1
ATOM 1360 C CA . GLU A 1 172 ? 3.834 -14.354 6.985 1.00 98.56 172 GLU A CA 1
ATOM 1361 C C . GLU A 1 172 ? 2.449 -14.882 7.395 1.00 98.56 172 GLU A C 1
ATOM 1363 O O . GLU A 1 172 ? 2.205 -16.087 7.344 1.00 98.56 172 GLU A O 1
ATOM 1368 N N . LEU A 1 173 ? 1.538 -13.985 7.786 1.00 97.31 173 LEU A N 1
ATOM 1369 C CA . LEU A 1 173 ? 0.155 -14.311 8.148 1.00 97.31 173 LEU A CA 1
ATOM 1370 C C . LEU A 1 173 ? -0.761 -14.516 6.925 1.00 97.31 173 LEU A C 1
ATOM 1372 O O . LEU A 1 173 ? -1.927 -14.877 7.085 1.00 97.31 173 LEU A O 1
ATOM 1376 N N . GLY A 1 174 ? -0.246 -14.327 5.706 1.00 96.81 174 GLY A N 1
ATOM 1377 C CA . GLY A 1 174 ? -0.968 -14.591 4.461 1.00 96.81 174 GLY A CA 1
ATOM 1378 C C . GLY A 1 174 ? -1.739 -13.400 3.890 1.00 96.81 174 GLY A C 1
ATOM 1379 O O . GLY A 1 174 ? -2.711 -13.606 3.161 1.00 96.81 174 GLY A O 1
ATOM 1380 N N . ALA A 1 175 ? -1.342 -12.162 4.201 1.00 97.56 175 ALA A N 1
ATOM 1381 C CA . ALA A 1 175 ? -1.833 -10.992 3.471 1.00 97.56 175 ALA A CA 1
ATOM 1382 C C . ALA A 1 175 ? -1.515 -11.125 1.972 1.00 97.56 175 ALA A C 1
ATOM 1384 O O . ALA A 1 175 ? -0.438 -11.589 1.599 1.00 97.56 175 ALA A O 1
ATOM 1385 N N . ASP A 1 176 ? -2.445 -10.708 1.111 1.00 98.00 176 ASP A N 1
ATOM 1386 C CA . ASP A 1 176 ? -2.283 -10.828 -0.338 1.00 98.00 176 ASP A CA 1
ATOM 1387 C C . ASP A 1 176 ? -1.297 -9.761 -0.851 1.00 98.00 176 ASP A C 1
ATOM 1389 O O . ASP A 1 176 ? -1.625 -8.568 -0.822 1.00 98.00 176 ASP A O 1
ATOM 1393 N N . PRO A 1 177 ? -0.112 -10.143 -1.368 1.00 98.44 177 PRO A N 1
ATOM 1394 C CA . PRO A 1 177 ? 0.866 -9.195 -1.905 1.00 98.44 177 PRO A CA 1
ATOM 1395 C C . PRO A 1 177 ? 0.374 -8.460 -3.160 1.00 98.44 177 PRO A C 1
ATOM 1397 O O . PRO A 1 177 ? 0.991 -7.475 -3.571 1.00 98.44 177 PRO A O 1
ATOM 1400 N N . ASN A 1 178 ? -0.727 -8.920 -3.761 1.00 98.25 178 ASN A N 1
ATOM 1401 C CA . ASN A 1 178 ? -1.367 -8.345 -4.939 1.00 98.25 178 ASN A CA 1
ATOM 1402 C C . ASN A 1 178 ? -2.719 -7.686 -4.631 1.00 98.25 178 ASN A C 1
ATOM 1404 O O . ASN A 1 178 ? -3.409 -7.281 -5.567 1.00 98.25 178 ASN A O 1
ATOM 1408 N N . GLY A 1 179 ? -3.098 -7.563 -3.353 1.00 95.44 179 GLY A N 1
ATOM 1409 C CA . GLY A 1 179 ? -4.351 -6.924 -2.957 1.00 95.44 179 GLY A CA 1
ATOM 1410 C C . GLY A 1 179 ? -4.444 -5.498 -3.502 1.00 95.44 179 GLY A C 1
ATOM 1411 O O . GLY A 1 179 ? -3.470 -4.754 -3.453 1.00 95.44 179 GLY A O 1
ATOM 1412 N N . LEU A 1 180 ? -5.603 -5.116 -4.033 1.00 95.81 180 LEU A N 1
ATOM 1413 C CA . LEU A 1 180 ? -5.776 -3.837 -4.726 1.00 95.81 180 LEU A CA 1
ATOM 1414 C C . LEU A 1 180 ? -6.387 -2.774 -3.814 1.00 95.81 180 LEU A C 1
ATOM 1416 O O . LEU A 1 180 ? -7.255 -3.075 -2.996 1.00 95.81 180 LEU A O 1
ATOM 1420 N N . THR A 1 181 ? -5.964 -1.522 -3.985 1.00 92.81 181 THR A N 1
ATOM 1421 C CA . THR A 1 181 ? -6.660 -0.363 -3.412 1.00 92.81 181 THR A CA 1
ATOM 1422 C C . THR A 1 181 ? -7.967 -0.064 -4.158 1.00 92.81 181 THR A C 1
ATOM 1424 O O . THR A 1 181 ? -8.237 -0.644 -5.209 1.00 92.81 181 THR A O 1
ATOM 1427 N N . HIS A 1 182 ? -8.757 0.905 -3.677 1.00 89.00 182 HIS A N 1
ATOM 1428 C CA . HIS A 1 182 ? -9.917 1.429 -4.425 1.00 89.00 182 HIS A CA 1
ATOM 1429 C C . HIS A 1 182 ? -9.576 2.001 -5.812 1.00 89.00 182 HIS A C 1
ATOM 1431 O O . HIS A 1 182 ? -10.477 2.127 -6.630 1.00 89.00 182 HIS A O 1
ATOM 1437 N N . GLU A 1 183 ? -8.316 2.371 -6.057 1.00 90.75 183 GLU A N 1
ATOM 1438 C CA . GLU A 1 183 ? -7.840 2.886 -7.350 1.00 90.75 183 GLU A CA 1
ATOM 1439 C C . GLU A 1 183 ? -7.098 1.810 -8.164 1.00 90.75 183 GLU A C 1
ATOM 1441 O O . GLU A 1 183 ? -6.377 2.129 -9.111 1.00 90.75 183 GLU A O 1
ATOM 1446 N N . GLY A 1 184 ? -7.180 0.541 -7.753 1.00 96.44 184 GLY A N 1
ATOM 1447 C CA . GLY A 1 184 ? -6.505 -0.573 -8.418 1.00 96.44 184 GLY A CA 1
ATOM 1448 C C . GLY A 1 184 ? -4.992 -0.642 -8.169 1.00 96.44 184 GLY A C 1
ATOM 1449 O O . GLY A 1 184 ? -4.297 -1.419 -8.819 1.00 96.44 184 GLY A O 1
ATOM 1450 N N . ALA A 1 185 ? -4.439 0.156 -7.250 1.00 97.69 185 ALA A N 1
ATOM 1451 C CA . ALA A 1 185 ? -3.003 0.132 -6.973 1.00 97.69 185 ALA A CA 1
ATOM 1452 C C . ALA A 1 185 ? -2.613 -1.104 -6.149 1.00 97.69 185 ALA A C 1
ATOM 1454 O O . ALA A 1 185 ? -3.357 -1.518 -5.267 1.00 97.69 185 ALA A O 1
ATOM 1455 N N . THR A 1 186 ? -1.425 -1.659 -6.396 1.00 98.38 186 THR A N 1
ATOM 1456 C CA . THR A 1 186 ? -0.856 -2.759 -5.597 1.00 98.38 186 THR A CA 1
ATOM 1457 C C . THR A 1 186 ? 0.126 -2.244 -4.534 1.00 98.38 186 THR A C 1
ATOM 1459 O O . THR A 1 186 ? 0.684 -1.146 -4.676 1.00 98.38 186 THR A O 1
ATOM 1462 N N . PRO A 1 187 ? 0.467 -3.050 -3.509 1.00 98.44 187 PRO A N 1
ATOM 1463 C CA . PRO A 1 187 ? 1.476 -2.688 -2.517 1.00 98.44 187 PRO A CA 1
ATOM 1464 C C . PRO A 1 187 ? 2.835 -2.350 -3.140 1.00 98.44 187 PRO A C 1
ATOM 1466 O O . PRO A 1 187 ? 3.490 -1.404 -2.699 1.00 98.44 187 PRO A O 1
ATOM 1469 N N . ILE A 1 188 ? 3.245 -3.060 -4.204 1.00 98.56 188 ILE A N 1
ATOM 1470 C CA . ILE A 1 188 ? 4.525 -2.798 -4.882 1.00 98.56 188 ILE A CA 1
ATOM 1471 C C . ILE A 1 188 ? 4.537 -1.420 -5.550 1.00 98.56 188 ILE A C 1
ATOM 1473 O O . ILE A 1 188 ? 5.555 -0.731 -5.499 1.00 98.56 188 ILE A O 1
ATOM 1477 N N . MET A 1 189 ? 3.407 -0.956 -6.097 1.00 98.62 189 MET A N 1
ATOM 1478 C CA . MET A 1 189 ? 3.307 0.399 -6.644 1.00 98.62 189 MET A CA 1
ATOM 1479 C C . MET A 1 189 ? 3.486 1.468 -5.563 1.00 98.62 189 MET A C 1
ATOM 1481 O O . MET A 1 189 ? 4.179 2.460 -5.797 1.00 98.62 189 MET A O 1
ATOM 1485 N N . ASN A 1 190 ? 2.901 1.268 -4.377 1.00 97.12 190 ASN A N 1
ATOM 1486 C CA . ASN A 1 190 ? 3.046 2.192 -3.250 1.00 97.12 190 ASN A CA 1
ATOM 1487 C C . ASN A 1 190 ? 4.481 2.181 -2.695 1.00 97.12 190 ASN A C 1
ATOM 1489 O O . ASN A 1 190 ? 5.045 3.245 -2.440 1.00 97.12 190 ASN A O 1
ATOM 1493 N N . ALA A 1 191 ? 5.100 1.001 -2.572 1.00 98.38 191 ALA A N 1
ATOM 1494 C CA . ALA A 1 191 ? 6.499 0.853 -2.167 1.00 98.38 191 ALA A CA 1
ATOM 1495 C C . ALA A 1 191 ? 7.451 1.578 -3.127 1.00 98.38 191 ALA A C 1
ATOM 1497 O O . ALA A 1 191 ? 8.337 2.318 -2.694 1.00 98.38 191 ALA A O 1
ATOM 1498 N N . VAL A 1 192 ? 7.231 1.404 -4.434 1.00 98.62 192 VAL A N 1
ATOM 1499 C CA . VAL A 1 192 ? 8.015 2.059 -5.481 1.00 98.62 192 VAL A CA 1
ATOM 1500 C C . VAL A 1 192 ? 7.837 3.568 -5.437 1.00 98.62 192 VAL A C 1
ATOM 1502 O O . VAL A 1 192 ? 8.825 4.294 -5.427 1.00 98.62 192 VAL A O 1
ATOM 1505 N N . GLN A 1 193 ? 6.599 4.057 -5.353 1.00 96.44 193 GLN A N 1
ATOM 1506 C CA . GLN A 1 193 ? 6.322 5.491 -5.279 1.00 96.44 193 GLN A CA 1
ATOM 1507 C C . GLN A 1 193 ? 7.019 6.157 -4.081 1.00 96.44 193 GLN A C 1
ATOM 1509 O O . GLN A 1 193 ? 7.554 7.259 -4.223 1.00 96.44 193 GLN A O 1
ATOM 1514 N N . SER A 1 194 ? 7.071 5.467 -2.937 1.00 95.12 194 SER A N 1
ATOM 1515 C CA . SER A 1 194 ? 7.753 5.910 -1.713 1.00 95.12 194 SER A CA 1
ATOM 1516 C C . SER A 1 194 ? 9.255 5.585 -1.661 1.00 95.12 194 SER A C 1
ATOM 1518 O O . SER A 1 194 ? 9.883 5.800 -0.625 1.00 95.12 194 SER A O 1
ATOM 1520 N N . ASN A 1 195 ? 9.843 5.079 -2.750 1.00 97.19 195 ASN A N 1
ATOM 1521 C CA . ASN A 1 195 ? 11.259 4.714 -2.860 1.00 97.19 195 ASN A CA 1
ATOM 1522 C C . ASN A 1 195 ? 11.758 3.707 -1.794 1.00 97.19 195 ASN A C 1
ATOM 1524 O O . ASN A 1 195 ? 12.867 3.829 -1.274 1.00 97.19 195 ASN A O 1
ATOM 1528 N N . LYS A 1 196 ? 10.935 2.712 -1.434 1.00 98.06 196 LYS A N 1
ATOM 1529 C CA . LYS A 1 196 ? 11.246 1.702 -0.402 1.00 98.06 196 LYS A CA 1
ATOM 1530 C C . LYS A 1 196 ? 11.737 0.387 -1.024 1.00 98.06 196 LYS A C 1
ATOM 1532 O O . LYS A 1 196 ? 10.979 -0.568 -1.174 1.00 98.06 196 LYS A O 1
ATOM 1537 N N . MET A 1 197 ? 13.008 0.352 -1.436 1.00 98.31 197 MET A N 1
ATOM 1538 C CA . MET A 1 197 ? 13.634 -0.783 -2.147 1.00 98.31 197 MET A CA 1
ATOM 1539 C C . MET A 1 197 ? 13.562 -2.118 -1.387 1.00 98.31 197 MET A C 1
ATOM 1541 O O . MET A 1 197 ? 13.333 -3.165 -1.986 1.00 98.31 197 MET A O 1
ATOM 1545 N N . ASP A 1 198 ? 13.778 -2.095 -0.077 1.00 98.44 198 ASP A N 1
ATOM 1546 C CA . ASP A 1 198 ? 13.668 -3.251 0.816 1.00 98.44 198 ASP A CA 1
ATOM 1547 C C . ASP A 1 198 ? 12.259 -3.863 0.796 1.00 98.44 198 ASP A C 1
ATOM 1549 O O . ASP A 1 198 ? 12.112 -5.076 0.653 1.00 98.44 198 ASP A O 1
ATOM 1553 N N . LYS A 1 199 ? 11.225 -3.019 0.822 1.00 98.56 199 LYS A N 1
ATOM 1554 C CA . LYS A 1 199 ? 9.820 -3.442 0.748 1.00 98.56 199 LYS A CA 1
ATOM 1555 C C . LYS A 1 199 ? 9.436 -3.959 -0.631 1.00 98.56 199 LYS A C 1
ATOM 1557 O O . LYS A 1 199 ? 8.706 -4.938 -0.733 1.00 98.56 199 LYS A O 1
ATOM 1562 N N . VAL A 1 200 ? 9.957 -3.346 -1.697 1.00 98.75 200 VAL A N 1
ATOM 1563 C CA . VAL A 1 200 ? 9.778 -3.853 -3.069 1.00 98.75 200 VAL A CA 1
ATOM 1564 C C . VAL A 1 200 ? 10.347 -5.266 -3.195 1.00 98.75 200 VAL A C 1
ATOM 1566 O O . VAL A 1 200 ? 9.665 -6.142 -3.717 1.00 98.75 200 VAL A O 1
ATOM 1569 N N . LYS A 1 201 ? 11.561 -5.505 -2.683 1.00 98.75 201 LYS A N 1
ATOM 1570 C CA . LYS A 1 201 ? 12.182 -6.839 -2.680 1.00 98.75 201 LYS A CA 1
ATOM 1571 C C . LYS A 1 201 ? 11.341 -7.851 -1.907 1.00 98.75 201 LYS A C 1
ATOM 1573 O O . LYS A 1 201 ? 11.007 -8.890 -2.461 1.00 98.75 201 LYS A O 1
ATOM 1578 N N . LEU A 1 202 ? 10.931 -7.505 -0.686 1.00 98.81 202 LEU A N 1
ATOM 1579 C CA . LEU A 1 202 ? 10.118 -8.389 0.147 1.00 98.81 202 LEU A CA 1
ATOM 1580 C C . LEU A 1 202 ? 8.786 -8.758 -0.523 1.00 98.81 202 LEU A C 1
ATOM 1582 O O . LEU A 1 202 ? 8.398 -9.920 -0.527 1.00 98.81 202 LEU A O 1
ATOM 1586 N N . LEU A 1 203 ? 8.094 -7.793 -1.131 1.00 98.81 203 LEU A N 1
ATOM 1587 C CA . LEU A 1 203 ? 6.844 -8.062 -1.843 1.00 98.81 203 LEU A CA 1
ATOM 1588 C C . LEU A 1 203 ? 7.045 -9.039 -3.013 1.00 98.81 203 LEU A C 1
ATOM 1590 O O . LEU A 1 203 ? 6.211 -9.919 -3.215 1.00 98.81 203 LEU A O 1
ATOM 1594 N N . LEU A 1 204 ? 8.150 -8.926 -3.759 1.00 98.62 204 LEU A N 1
ATOM 1595 C CA . LEU A 1 204 ? 8.478 -9.878 -4.828 1.00 98.62 204 LEU A CA 1
ATOM 1596 C C . LEU A 1 204 ? 8.806 -11.272 -4.296 1.00 98.62 204 LEU A C 1
ATOM 1598 O O . LEU A 1 204 ? 8.353 -12.251 -4.887 1.00 98.62 204 LEU A O 1
ATOM 1602 N N . ASP A 1 205 ? 9.523 -11.367 -3.175 1.00 98.56 205 ASP A N 1
ATOM 1603 C CA . ASP A 1 205 ? 9.827 -12.649 -2.526 1.00 98.56 205 ASP A CA 1
ATOM 1604 C C . ASP A 1 205 ? 8.545 -13.394 -2.111 1.00 98.56 205 ASP A C 1
ATOM 1606 O O . ASP A 1 205 ? 8.506 -14.624 -2.122 1.00 98.56 205 ASP A O 1
ATOM 1610 N N . TYR A 1 206 ? 7.472 -12.652 -1.816 1.00 98.69 206 TYR A N 1
ATOM 1611 C CA . TYR A 1 206 ? 6.144 -13.192 -1.517 1.00 98.69 206 TYR A CA 1
ATOM 1612 C C . TYR A 1 206 ? 5.217 -13.311 -2.741 1.00 98.69 206 TYR A C 1
ATOM 1614 O O . TYR A 1 206 ? 4.061 -13.695 -2.594 1.00 98.69 206 TYR A O 1
ATOM 1622 N N . GLY A 1 207 ? 5.703 -13.053 -3.959 1.00 98.25 207 GLY A N 1
ATOM 1623 C CA . GLY A 1 207 ? 4.949 -13.287 -5.196 1.00 98.25 207 GLY A CA 1
ATOM 1624 C C . GLY A 1 207 ? 4.109 -12.104 -5.690 1.00 98.25 207 GLY A C 1
ATOM 1625 O O . GLY A 1 207 ? 3.120 -12.309 -6.401 1.00 98.25 207 GLY A O 1
ATOM 1626 N N . ALA A 1 208 ? 4.478 -10.867 -5.344 1.00 98.56 208 ALA A N 1
ATOM 1627 C CA . ALA A 1 208 ? 3.882 -9.683 -5.957 1.00 98.56 208 ALA A CA 1
ATOM 1628 C C . ALA A 1 208 ? 4.132 -9.637 -7.477 1.00 98.56 208 ALA A C 1
ATOM 1630 O O . ALA A 1 208 ? 5.227 -9.911 -7.973 1.00 98.56 208 ALA A O 1
ATOM 1631 N N . LEU A 1 209 ? 3.110 -9.238 -8.225 1.00 98.56 209 LEU A N 1
ATOM 1632 C CA . LEU A 1 209 ? 3.115 -9.133 -9.676 1.00 98.56 209 LEU A CA 1
ATOM 1633 C C . LEU A 1 209 ? 3.578 -7.733 -10.107 1.00 98.56 209 LEU A C 1
ATOM 1635 O O . LEU A 1 209 ? 2.963 -6.719 -9.784 1.00 98.56 209 LEU A O 1
ATOM 1639 N N . ILE A 1 210 ? 4.656 -7.674 -10.892 1.00 97.94 210 ILE A N 1
ATOM 1640 C CA . ILE A 1 210 ? 5.325 -6.413 -11.270 1.00 97.94 210 ILE A CA 1
ATOM 1641 C C . ILE A 1 210 ? 4.524 -5.570 -12.269 1.00 97.94 210 ILE A C 1
ATOM 1643 O O . ILE A 1 210 ? 4.568 -4.340 -12.222 1.00 97.94 210 ILE A O 1
ATOM 1647 N N . ASN A 1 211 ? 3.805 -6.227 -13.181 1.00 98.38 211 ASN A N 1
ATOM 1648 C CA . ASN A 1 211 ? 3.155 -5.585 -14.328 1.00 98.38 211 ASN A CA 1
ATOM 1649 C C . ASN A 1 211 ? 1.649 -5.356 -14.132 1.00 98.38 211 ASN A C 1
ATOM 1651 O O . ASN A 1 211 ? 0.942 -5.119 -15.110 1.00 98.38 211 ASN A O 1
ATOM 1655 N N . VAL A 1 212 ? 1.149 -5.428 -12.892 1.00 98.44 212 VAL A N 1
ATOM 1656 C CA . VAL A 1 212 ? -0.238 -5.035 -12.598 1.00 98.44 212 VAL A CA 1
ATOM 1657 C C . VAL A 1 212 ? -0.422 -3.565 -12.965 1.00 98.44 212 VAL A C 1
ATOM 1659 O O . VAL A 1 212 ? 0.504 -2.762 -12.826 1.00 98.44 212 VAL A O 1
ATOM 1662 N N . GLN A 1 213 ? -1.606 -3.239 -13.465 1.00 98.31 213 GLN A N 1
ATOM 1663 C CA . GLN A 1 213 ? -2.016 -1.893 -13.828 1.00 98.31 213 GLN A CA 1
ATOM 1664 C C . GLN A 1 213 ? -3.075 -1.420 -12.840 1.00 98.31 213 GLN A C 1
ATOM 1666 O O . GLN A 1 213 ? -3.991 -2.179 -12.530 1.00 98.31 213 GLN A O 1
ATOM 1671 N N . ASP A 1 214 ? -2.937 -0.186 -12.359 1.00 97.81 214 ASP A N 1
ATOM 1672 C CA . ASP A 1 214 ? -3.997 0.473 -11.600 1.00 97.81 214 ASP A CA 1
ATOM 1673 C C . ASP A 1 214 ? -5.167 0.862 -12.520 1.00 97.81 214 ASP A C 1
ATOM 1675 O O . ASP A 1 214 ? -5.099 0.674 -13.738 1.00 97.81 214 ASP A O 1
ATOM 1679 N N . ASP A 1 215 ? -6.248 1.419 -11.973 1.00 97.56 215 ASP A N 1
ATOM 1680 C CA . ASP A 1 215 ? -7.460 1.726 -12.753 1.00 97.56 215 ASP A CA 1
ATOM 1681 C C . ASP A 1 215 ? -7.219 2.753 -13.873 1.00 97.56 215 ASP A C 1
ATOM 1683 O O . ASP A 1 215 ? -8.031 2.924 -14.786 1.00 97.56 215 ASP A O 1
ATOM 1687 N N . ARG A 1 216 ? -6.079 3.450 -13.828 1.00 96.81 216 ARG A N 1
ATOM 1688 C CA . ARG A 1 216 ? -5.630 4.402 -14.848 1.00 96.81 216 ARG A CA 1
ATOM 1689 C C . ARG A 1 216 ? -4.645 3.784 -15.845 1.00 96.81 216 ARG A C 1
ATOM 1691 O O . ARG A 1 216 ? -4.196 4.479 -16.757 1.00 96.81 216 ARG A O 1
ATOM 1698 N N . GLY A 1 217 ? -4.322 2.503 -15.698 1.00 98.00 217 GLY A N 1
ATOM 1699 C CA . GLY A 1 217 ? -3.382 1.760 -16.529 1.00 98.00 217 GLY A CA 1
ATOM 1700 C C . GLY A 1 217 ? -1.927 1.831 -16.054 1.00 98.00 217 GLY A C 1
ATOM 1701 O O . GLY A 1 217 ? -1.059 1.241 -16.699 1.00 98.00 217 GLY A O 1
ATOM 1702 N N . PHE A 1 218 ? -1.616 2.559 -14.974 1.00 98.38 218 PHE A N 1
ATOM 1703 C CA . PHE A 1 218 ? -0.231 2.788 -14.558 1.00 98.38 218 PHE A CA 1
ATOM 1704 C C . PHE A 1 218 ? 0.340 1.568 -13.834 1.00 98.38 218 PHE A C 1
ATOM 1706 O O . PHE A 1 218 ? -0.324 0.934 -13.019 1.00 98.38 218 PHE A O 1
ATOM 1713 N N . THR A 1 219 ? 1.615 1.278 -14.096 1.00 98.62 219 THR A N 1
ATOM 1714 C CA . THR A 1 219 ? 2.372 0.207 -13.425 1.00 98.62 219 THR A CA 1
ATOM 1715 C C . THR A 1 219 ? 3.385 0.772 -12.431 1.00 98.62 219 THR A C 1
ATOM 1717 O O . THR A 1 219 ? 3.671 1.974 -12.419 1.00 98.62 219 THR A O 1
ATOM 1720 N N . ALA A 1 220 ? 4.014 -0.100 -11.639 1.00 98.56 220 ALA A N 1
ATOM 1721 C CA . ALA A 1 220 ? 5.115 0.288 -10.758 1.00 98.56 220 ALA A CA 1
ATOM 1722 C C . ALA A 1 220 ? 6.271 0.969 -11.525 1.00 98.56 220 ALA A C 1
ATOM 1724 O O . ALA A 1 220 ? 6.817 1.966 -11.056 1.00 98.56 220 ALA A O 1
ATOM 1725 N N . LEU A 1 221 ? 6.594 0.502 -12.739 1.00 98.81 221 LEU A N 1
ATOM 1726 C CA . LEU A 1 221 ? 7.650 1.098 -13.566 1.00 98.81 221 LEU A CA 1
ATOM 1727 C C . LEU A 1 221 ? 7.317 2.532 -14.003 1.00 98.81 221 LEU A C 1
ATOM 1729 O O . LEU A 1 221 ? 8.209 3.378 -14.013 1.00 98.81 221 LEU A O 1
ATOM 1733 N N . HIS A 1 222 ? 6.046 2.831 -14.296 1.00 98.69 222 HIS A N 1
ATOM 1734 C CA . HIS A 1 222 ? 5.624 4.203 -14.591 1.00 98.69 222 HIS A CA 1
ATOM 1735 C C . HIS A 1 222 ? 5.888 5.132 -13.401 1.00 98.69 222 HIS A C 1
ATOM 1737 O O . HIS A 1 222 ? 6.491 6.190 -13.573 1.00 98.69 222 HIS A O 1
ATOM 1743 N N . ARG A 1 223 ? 5.495 4.710 -12.189 1.00 98.25 223 ARG A N 1
ATOM 1744 C CA . ARG A 1 223 ? 5.690 5.495 -10.958 1.00 98.25 223 ARG A CA 1
ATOM 1745 C C . ARG A 1 223 ? 7.174 5.696 -10.636 1.00 98.25 223 ARG A C 1
ATOM 1747 O O . ARG A 1 223 ? 7.559 6.793 -10.247 1.00 98.25 223 ARG A O 1
ATOM 1754 N N . ALA A 1 224 ? 8.013 4.673 -10.822 1.00 98.62 224 ALA A N 1
ATOM 1755 C CA . ALA A 1 224 ? 9.462 4.793 -10.632 1.00 98.62 224 ALA A CA 1
ATOM 1756 C C . ALA A 1 224 ? 10.084 5.810 -11.601 1.00 98.62 224 ALA A C 1
ATOM 1758 O O . ALA A 1 224 ? 10.896 6.639 -11.190 1.00 98.62 224 ALA A O 1
ATOM 1759 N N . ALA A 1 225 ? 9.682 5.750 -12.874 1.00 98.44 225 ALA A N 1
ATOM 1760 C CA . ALA A 1 225 ? 10.213 6.600 -13.929 1.00 98.44 225 ALA A CA 1
ATOM 1761 C C . ALA A 1 225 ? 9.813 8.073 -13.755 1.00 98.44 225 ALA A C 1
ATOM 1763 O O . ALA A 1 225 ? 10.675 8.944 -13.816 1.00 98.44 225 ALA A O 1
ATOM 1764 N N . GLU A 1 226 ? 8.536 8.343 -13.462 1.00 97.38 226 GLU A N 1
ATOM 1765 C CA . GLU A 1 226 ? 8.030 9.693 -13.170 1.00 97.38 226 GLU A CA 1
ATOM 1766 C C . GLU A 1 226 ? 8.709 10.311 -11.937 1.00 97.38 226 GLU A C 1
ATOM 1768 O O . GLU A 1 226 ? 9.000 11.504 -11.899 1.00 97.38 226 GLU A O 1
ATOM 1773 N N . ARG A 1 227 ? 8.981 9.503 -10.905 1.00 96.69 227 ARG A N 1
ATOM 1774 C CA . ARG A 1 227 ? 9.557 9.989 -9.642 1.00 96.69 227 ARG A CA 1
ATOM 1775 C C . ARG A 1 227 ? 11.080 10.111 -9.645 1.00 96.69 227 ARG A C 1
ATOM 1777 O O . ARG A 1 227 ? 11.623 10.626 -8.672 1.00 96.69 227 ARG A O 1
ATOM 1784 N N . GLY A 1 228 ? 11.762 9.661 -10.699 1.00 97.69 228 GLY A N 1
ATOM 1785 C CA . GLY A 1 228 ? 13.224 9.707 -10.761 1.00 97.69 228 GLY A CA 1
ATOM 1786 C C . GLY A 1 228 ? 13.927 8.633 -9.927 1.00 97.69 228 GLY A C 1
ATOM 1787 O O . GLY A 1 228 ? 15.091 8.794 -9.569 1.00 97.69 228 GLY A O 1
ATOM 1788 N N . HIS A 1 229 ? 13.252 7.527 -9.601 1.00 98.44 229 HIS A N 1
ATOM 1789 C CA . HIS A 1 229 ? 13.818 6.473 -8.753 1.00 98.44 229 HIS A CA 1
ATOM 1790 C C . HIS A 1 229 ? 14.669 5.500 -9.577 1.00 98.44 229 HIS A C 1
ATOM 1792 O O . HIS A 1 229 ? 14.281 4.354 -9.806 1.00 98.44 229 HIS A O 1
ATOM 1798 N N . THR A 1 230 ? 15.833 5.959 -10.042 1.00 98.50 230 THR A N 1
ATOM 1799 C CA . THR A 1 230 ? 16.716 5.231 -10.969 1.00 98.50 230 THR A CA 1
ATOM 1800 C C . THR A 1 230 ? 17.028 3.800 -10.526 1.00 98.50 230 THR A C 1
ATOM 1802 O O . THR A 1 230 ? 16.918 2.868 -11.324 1.00 98.50 230 THR A O 1
ATOM 1805 N N . ASP A 1 231 ? 17.394 3.591 -9.259 1.00 98.62 231 ASP A N 1
ATOM 1806 C CA . ASP A 1 231 ? 17.746 2.254 -8.764 1.00 98.62 231 ASP A CA 1
ATOM 1807 C C . ASP A 1 231 ? 16.546 1.302 -8.775 1.00 98.62 231 ASP A C 1
ATOM 1809 O O . ASP A 1 231 ? 16.691 0.122 -9.098 1.00 98.62 231 ASP A O 1
ATOM 1813 N N . LEU A 1 232 ? 15.344 1.815 -8.491 1.00 98.69 232 LEU A N 1
ATOM 1814 C CA . LEU A 1 232 ? 14.110 1.046 -8.617 1.00 98.69 232 LEU A CA 1
ATOM 1815 C C . LEU A 1 232 ? 13.763 0.763 -10.076 1.00 98.69 232 LEU A C 1
ATOM 1817 O O . LEU A 1 232 ? 13.335 -0.348 -10.364 1.00 98.69 232 LEU A O 1
ATOM 1821 N N . VAL A 1 233 ? 13.994 1.692 -11.010 1.00 98.75 233 VAL A N 1
ATOM 1822 C CA . VAL A 1 233 ? 13.838 1.411 -12.449 1.00 98.75 233 VAL A CA 1
ATOM 1823 C C . VAL A 1 233 ? 14.743 0.253 -12.867 1.00 98.75 233 VAL A C 1
ATOM 1825 O O . VAL A 1 233 ? 14.253 -0.722 -13.437 1.00 98.75 233 VAL A O 1
ATOM 1828 N N . LYS A 1 234 ? 16.041 0.309 -12.532 1.00 98.69 234 LYS A N 1
ATOM 1829 C CA . LYS A 1 234 ? 16.996 -0.778 -12.819 1.00 98.69 234 LYS A CA 1
ATOM 1830 C C . LYS A 1 234 ? 16.504 -2.101 -12.230 1.00 98.69 234 LYS A C 1
ATOM 1832 O O . LYS A 1 234 ? 16.466 -3.114 -12.926 1.00 98.69 234 LYS A O 1
ATOM 1837 N N . PHE A 1 235 ? 16.098 -2.083 -10.961 1.00 98.81 235 PHE A N 1
ATOM 1838 C CA . PHE A 1 235 ? 15.632 -3.272 -10.258 1.00 98.81 235 PHE A CA 1
ATOM 1839 C C . PHE A 1 235 ? 14.354 -3.863 -10.875 1.00 98.81 235 PHE A C 1
ATOM 1841 O O . PHE A 1 235 ? 14.290 -5.068 -11.108 1.00 98.81 235 PHE A O 1
ATOM 1848 N N . LEU A 1 236 ? 13.356 -3.035 -11.187 1.00 98.75 236 LEU A N 1
ATOM 1849 C CA . LEU A 1 236 ? 12.101 -3.473 -11.802 1.00 98.75 236 LEU A CA 1
ATOM 1850 C C . LEU A 1 236 ? 12.336 -4.078 -13.194 1.00 98.75 236 LEU A C 1
ATOM 1852 O O . LEU A 1 236 ? 11.779 -5.130 -13.495 1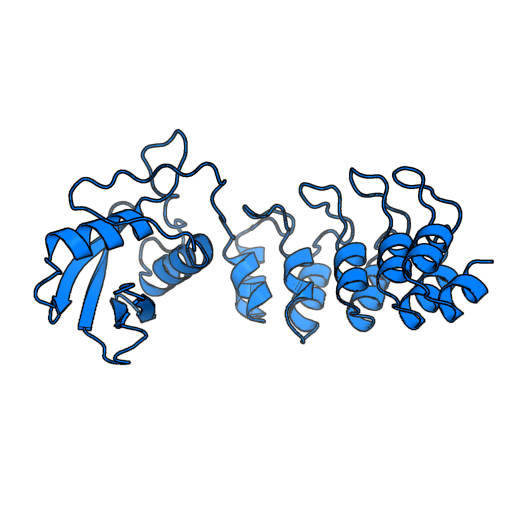.00 98.75 236 LEU A O 1
ATOM 1856 N N . LEU A 1 237 ? 13.199 -3.472 -14.020 1.00 98.62 237 LEU A N 1
ATOM 1857 C CA . LEU A 1 237 ? 13.550 -4.001 -15.346 1.00 98.62 237 LEU A CA 1
ATOM 1858 C C . LEU A 1 237 ? 14.222 -5.377 -15.260 1.00 98.62 237 LEU A C 1
ATOM 1860 O O . LEU A 1 237 ? 13.848 -6.288 -15.995 1.00 98.62 237 LEU A O 1
ATOM 1864 N N . VAL A 1 238 ? 15.169 -5.554 -14.330 1.00 98.31 238 VAL A N 1
ATOM 1865 C CA . VAL A 1 238 ? 15.833 -6.851 -14.095 1.00 98.31 238 VAL A CA 1
ATOM 1866 C C . VAL A 1 238 ? 14.833 -7.934 -13.685 1.00 98.31 238 VAL A C 1
ATOM 1868 O O . VAL A 1 238 ? 15.006 -9.093 -14.053 1.00 98.31 238 VAL A O 1
ATOM 1871 N N . ASN A 1 239 ? 13.769 -7.562 -12.973 1.00 98.25 239 ASN A N 1
ATOM 1872 C CA . ASN A 1 239 ? 12.718 -8.487 -12.553 1.00 98.25 239 ASN A CA 1
ATOM 1873 C C . ASN A 1 239 ? 11.556 -8.597 -13.564 1.00 98.25 239 ASN A C 1
ATOM 1875 O O . ASN A 1 239 ? 10.522 -9.177 -13.249 1.00 98.25 239 ASN A O 1
ATOM 1879 N N . GLY A 1 240 ? 11.714 -8.093 -14.793 1.00 97.81 240 GLY A N 1
ATOM 1880 C CA . GLY A 1 240 ? 10.753 -8.321 -15.878 1.00 97.81 240 GLY A CA 1
ATOM 1881 C C . GLY A 1 240 ? 9.622 -7.296 -15.975 1.00 97.81 240 GLY A C 1
ATOM 1882 O O . GLY A 1 240 ? 8.551 -7.613 -16.499 1.00 97.81 240 GLY A O 1
ATOM 1883 N N . ALA A 1 241 ? 9.833 -6.069 -15.492 1.00 98.44 241 ALA A N 1
ATOM 1884 C CA . ALA A 1 241 ? 8.906 -4.975 -15.758 1.00 98.44 241 ALA A CA 1
ATOM 1885 C C . ALA A 1 241 ? 8.819 -4.663 -17.261 1.00 98.44 241 ALA A C 1
ATOM 1887 O O . ALA A 1 241 ? 9.835 -4.473 -17.932 1.00 98.44 241 ALA A O 1
ATOM 1888 N N . ASP A 1 242 ? 7.598 -4.575 -17.782 1.00 98.25 242 ASP A N 1
ATOM 1889 C CA . ASP A 1 242 ? 7.344 -4.266 -19.184 1.00 98.25 242 ASP A CA 1
ATOM 1890 C C . ASP A 1 242 ? 7.393 -2.749 -19.419 1.00 98.25 242 ASP A C 1
ATOM 1892 O O . ASP A 1 242 ? 6.493 -1.996 -19.034 1.00 98.25 242 ASP A O 1
ATOM 1896 N N . LYS A 1 243 ? 8.465 -2.298 -20.081 1.00 97.44 243 LYS A N 1
ATOM 1897 C CA . LYS A 1 243 ? 8.683 -0.887 -20.437 1.00 97.44 243 LYS A CA 1
ATOM 1898 C C . LYS A 1 243 ? 7.784 -0.373 -21.569 1.00 97.44 243 LYS A C 1
ATOM 1900 O O . LYS A 1 243 ? 7.789 0.828 -21.833 1.00 97.44 243 LYS A O 1
ATOM 1905 N N . THR A 1 244 ? 7.037 -1.253 -22.240 1.00 97.50 244 THR A N 1
ATOM 1906 C CA . THR A 1 244 ? 6.192 -0.924 -23.400 1.00 97.50 244 THR A CA 1
ATOM 1907 C C . THR A 1 244 ? 4.743 -0.608 -23.038 1.00 97.50 244 THR A C 1
ATOM 1909 O O . THR A 1 244 ? 4.025 -0.038 -23.862 1.00 97.50 244 THR A O 1
ATOM 1912 N N . ILE A 1 245 ? 4.317 -0.928 -21.811 1.00 98.12 245 ILE A N 1
ATOM 1913 C CA . ILE A 1 245 ? 2.968 -0.623 -21.331 1.00 98.12 245 ILE A CA 1
ATOM 1914 C C . ILE A 1 245 ? 2.716 0.886 -21.423 1.00 98.12 245 ILE A C 1
ATOM 1916 O O . ILE A 1 245 ? 3.564 1.689 -21.032 1.00 98.12 245 ILE A O 1
ATOM 1920 N N . SER A 1 246 ? 1.534 1.253 -21.924 1.00 97.50 246 SER A N 1
ATOM 1921 C CA . SER A 1 246 ? 1.064 2.634 -21.978 1.00 97.50 246 SER A CA 1
ATOM 1922 C C . SER A 1 246 ? -0.156 2.834 -21.081 1.00 97.50 246 SER A C 1
ATOM 1924 O O . SER A 1 246 ? -1.131 2.090 -21.175 1.00 97.50 246 SER A O 1
ATOM 1926 N N . ALA A 1 247 ? -0.102 3.872 -20.252 1.00 96.75 247 ALA A N 1
ATOM 1927 C CA . ALA A 1 247 ? -1.158 4.336 -19.368 1.00 96.75 247 ALA A CA 1
ATOM 1928 C C . ALA A 1 247 ? -1.528 5.774 -19.743 1.00 96.75 247 ALA A C 1
ATOM 1930 O O . ALA A 1 247 ? -0.670 6.653 -19.756 1.00 96.75 247 ALA A O 1
ATOM 1931 N N . GLN A 1 248 ? -2.791 6.026 -20.092 1.00 95.19 248 GLN A N 1
ATOM 1932 C CA . GLN A 1 248 ? -3.265 7.362 -20.497 1.00 95.19 248 GLN A CA 1
ATOM 1933 C C . GLN A 1 248 ? -2.417 8.035 -21.601 1.00 95.19 248 GLN A C 1
ATOM 1935 O O . GLN A 1 248 ? -2.246 9.249 -21.615 1.00 95.19 248 GLN A O 1
ATOM 1940 N N . GLY A 1 249 ? -1.868 7.248 -22.534 1.00 95.69 249 GLY A N 1
ATOM 1941 C CA . GLY A 1 249 ? -0.996 7.748 -23.605 1.00 95.69 249 GLY A CA 1
ATOM 1942 C C . GLY A 1 249 ? 0.470 7.946 -23.202 1.00 95.69 249 GLY A C 1
ATOM 1943 O O . GLY A 1 249 ? 1.277 8.348 -24.036 1.00 95.69 249 GLY A O 1
ATOM 1944 N N . HIS A 1 250 ? 0.836 7.618 -21.963 1.00 96.88 250 HIS A N 1
ATOM 1945 C CA . HIS A 1 250 ? 2.197 7.698 -21.454 1.00 96.88 250 HIS A CA 1
ATOM 1946 C C . HIS A 1 250 ? 2.796 6.308 -21.259 1.00 96.88 250 HIS A C 1
ATOM 1948 O O . HIS A 1 250 ? 2.165 5.432 -20.687 1.00 96.88 250 HIS A O 1
ATOM 1954 N N . THR A 1 251 ? 4.022 6.102 -21.725 1.00 98.19 251 THR A N 1
ATOM 1955 C CA . THR A 1 251 ? 4.893 4.997 -21.290 1.00 98.19 251 THR A CA 1
ATOM 1956 C C . THR A 1 251 ? 5.821 5.484 -20.178 1.00 98.19 251 THR A C 1
ATOM 1958 O O . THR A 1 251 ? 6.007 6.696 -20.008 1.00 98.19 251 THR A O 1
ATOM 1961 N N . ALA A 1 252 ? 6.485 4.566 -19.472 1.00 97.62 252 ALA A N 1
ATOM 1962 C CA . ALA A 1 252 ? 7.479 4.920 -18.455 1.00 97.62 252 ALA A CA 1
ATOM 1963 C C . ALA A 1 252 ? 8.571 5.878 -18.988 1.00 97.62 252 ALA A C 1
ATOM 1965 O O . ALA A 1 252 ? 8.898 6.860 -18.325 1.00 97.62 252 ALA A O 1
ATOM 1966 N N . ILE A 1 253 ? 9.074 5.666 -20.215 1.00 98.12 253 ILE A N 1
ATOM 1967 C CA . ILE A 1 253 ? 10.080 6.558 -20.823 1.00 98.12 253 ILE A CA 1
ATOM 1968 C C . ILE A 1 253 ? 9.521 7.951 -21.126 1.00 98.12 253 ILE A C 1
ATOM 1970 O O . ILE A 1 253 ? 10.224 8.948 -20.956 1.00 98.12 253 ILE A O 1
ATOM 1974 N N . SER A 1 254 ? 8.250 8.050 -21.531 1.00 97.88 254 SER A N 1
ATOM 1975 C CA . SER A 1 254 ? 7.629 9.352 -21.793 1.00 97.88 254 SER A CA 1
ATOM 1976 C C . SER A 1 254 ? 7.459 10.169 -20.508 1.00 97.88 254 SER A C 1
ATOM 1978 O O . SER A 1 254 ? 7.704 11.372 -20.528 1.00 97.88 254 SER A O 1
ATOM 1980 N N . LEU A 1 255 ? 7.133 9.521 -19.381 1.00 97.12 255 LEU A N 1
ATOM 1981 C CA . LEU A 1 255 ? 7.056 10.180 -18.075 1.00 97.12 255 LEU A CA 1
ATOM 1982 C C . LEU A 1 255 ? 8.437 10.652 -17.622 1.00 97.12 255 LEU A C 1
ATOM 1984 O O . LEU A 1 255 ? 8.588 11.828 -17.308 1.00 97.12 255 LEU A O 1
ATOM 1988 N N . ALA A 1 256 ? 9.452 9.782 -17.698 1.00 97.62 256 ALA A N 1
ATOM 1989 C CA . ALA A 1 256 ? 10.837 10.151 -17.398 1.00 97.62 256 ALA A CA 1
ATOM 1990 C C . ALA A 1 256 ? 11.320 11.337 -18.249 1.00 97.62 256 ALA A C 1
ATOM 1992 O O . ALA A 1 256 ? 12.040 12.195 -17.748 1.00 97.62 256 ALA A O 1
ATOM 1993 N N . THR A 1 257 ? 10.892 11.408 -19.515 1.00 97.75 257 THR A N 1
ATOM 1994 C CA . THR A 1 257 ? 11.198 12.522 -20.427 1.00 97.75 257 THR A CA 1
ATOM 1995 C C . THR A 1 257 ? 10.541 13.826 -19.977 1.00 97.75 257 THR A C 1
ATOM 1997 O O . THR A 1 257 ? 11.214 14.851 -19.932 1.00 97.75 257 THR A O 1
ATOM 2000 N N . ILE A 1 258 ? 9.254 13.796 -19.608 1.00 96.69 258 ILE A N 1
ATOM 2001 C CA . ILE A 1 258 ? 8.518 14.969 -19.096 1.00 96.69 258 ILE A CA 1
ATOM 2002 C C . ILE A 1 258 ? 9.164 15.504 -17.813 1.00 96.69 258 ILE A C 1
ATOM 2004 O O . ILE A 1 258 ? 9.218 16.713 -17.608 1.00 96.69 258 ILE A O 1
ATOM 2008 N N . THR A 1 259 ? 9.666 14.610 -16.962 1.00 95.38 259 THR A N 1
ATOM 2009 C CA . THR A 1 259 ? 10.316 14.953 -15.691 1.00 95.38 259 THR A CA 1
ATOM 2010 C C . THR A 1 259 ? 11.837 15.113 -15.794 1.00 95.38 259 THR A C 1
ATOM 2012 O O . THR A 1 259 ? 12.500 15.195 -14.765 1.00 95.38 259 THR A O 1
ATOM 2015 N N . GLU A 1 260 ? 12.397 15.123 -17.010 1.00 97.06 260 GLU A N 1
ATOM 2016 C CA . GLU A 1 260 ? 13.830 15.312 -17.298 1.00 97.06 260 GLU A CA 1
ATOM 2017 C C . GLU A 1 260 ? 14.781 14.333 -16.567 1.00 97.06 260 GLU A C 1
ATOM 2019 O O . GLU A 1 260 ? 15.899 14.673 -16.180 1.00 97.06 260 GLU A O 1
ATOM 2024 N N . GLN A 1 261 ? 14.362 13.077 -16.393 1.00 96.69 261 GLN A N 1
ATOM 2025 C CA . GLN A 1 261 ? 15.137 12.025 -15.725 1.00 96.69 261 GLN A CA 1
ATOM 2026 C C . GLN A 1 261 ? 16.079 11.320 -16.712 1.00 96.69 261 GLN A C 1
ATOM 2028 O O . GLN A 1 261 ? 15.848 10.177 -17.106 1.00 96.69 261 GLN A O 1
ATOM 2033 N N . TYR A 1 262 ? 17.143 12.009 -17.135 1.00 95.81 262 TYR A N 1
ATOM 2034 C CA . TYR A 1 262 ? 18.030 11.569 -18.225 1.00 95.81 262 TYR A CA 1
ATOM 2035 C C . TYR A 1 262 ? 18.595 10.149 -18.058 1.00 95.81 262 TYR A C 1
ATOM 2037 O O . TYR A 1 262 ? 18.558 9.370 -19.007 1.00 95.81 262 TYR A O 1
ATOM 2045 N N . GLU A 1 263 ? 19.044 9.772 -16.857 1.00 97.38 263 GLU A N 1
ATOM 2046 C CA . GLU A 1 263 ? 19.566 8.416 -16.613 1.00 97.38 263 GLU A CA 1
ATOM 2047 C C . GLU A 1 263 ? 18.480 7.343 -16.809 1.00 97.38 263 GLU A C 1
ATOM 2049 O O . GLU A 1 263 ? 18.734 6.275 -17.359 1.00 97.38 263 GLU A O 1
ATOM 2054 N N . ILE A 1 264 ? 17.236 7.631 -16.420 1.00 98.12 264 ILE A N 1
ATOM 2055 C CA . ILE A 1 264 ? 16.106 6.713 -16.610 1.00 98.12 264 ILE A CA 1
ATOM 2056 C C . ILE A 1 264 ? 15.716 6.617 -18.087 1.00 98.12 264 ILE A C 1
ATOM 2058 O O . ILE A 1 264 ? 15.380 5.530 -18.556 1.00 98.12 264 ILE A O 1
ATOM 2062 N N . ILE A 1 265 ? 15.786 7.721 -18.834 1.00 98.00 265 ILE A N 1
ATOM 2063 C CA . ILE A 1 265 ? 15.546 7.716 -20.283 1.00 98.00 265 ILE A CA 1
ATOM 2064 C C . ILE A 1 265 ? 16.543 6.778 -20.974 1.00 98.00 265 ILE A C 1
ATOM 2066 O O . ILE A 1 265 ? 16.141 5.975 -21.814 1.00 98.00 265 ILE A O 1
ATOM 2070 N N . GLU A 1 266 ? 17.823 6.821 -20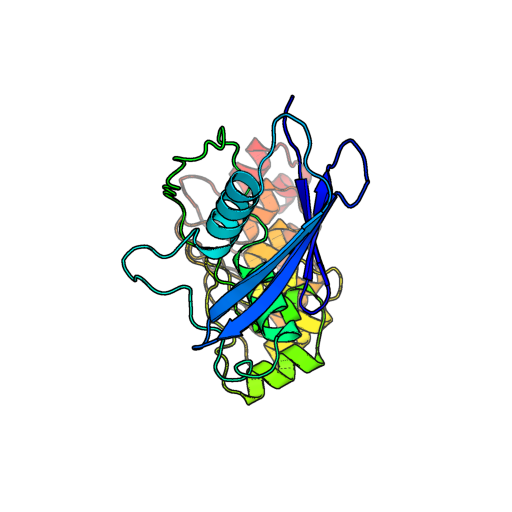.592 1.00 97.00 266 GLU A N 1
ATOM 2071 C CA . GLU A 1 266 ? 18.842 5.904 -21.119 1.00 97.00 266 GLU A CA 1
ATOM 2072 C C . GLU A 1 266 ? 18.550 4.438 -20.781 1.00 97.00 266 GLU A C 1
ATOM 2074 O O . GLU A 1 266 ? 18.701 3.579 -21.645 1.00 97.00 266 GLU A O 1
ATOM 2079 N N . LEU A 1 267 ? 18.083 4.146 -19.562 1.00 97.00 267 LEU A N 1
ATOM 2080 C CA . LEU A 1 267 ? 17.718 2.783 -19.148 1.00 97.00 267 LEU A CA 1
ATOM 2081 C C . LEU A 1 267 ? 16.496 2.224 -19.884 1.00 97.00 267 LEU A C 1
ATOM 2083 O O . LEU A 1 267 ? 16.357 1.007 -20.017 1.00 97.00 267 LEU A O 1
ATOM 2087 N N . LEU A 1 268 ? 15.574 3.096 -20.294 1.00 95.62 268 LEU A N 1
ATOM 2088 C CA . LEU A 1 268 ? 14.309 2.700 -20.906 1.00 95.62 268 LEU A CA 1
ATOM 2089 C C . LEU A 1 268 ? 14.339 2.713 -22.440 1.00 95.62 268 LEU A C 1
ATOM 2091 O O . LEU A 1 268 ? 13.447 2.112 -23.044 1.00 95.62 268 LEU A O 1
ATOM 2095 N N . ASN A 1 269 ? 15.350 3.319 -23.068 1.00 89.69 269 ASN A N 1
ATOM 2096 C CA . ASN A 1 269 ? 15.625 3.154 -24.502 1.00 89.69 269 ASN A CA 1
ATOM 2097 C C . ASN A 1 269 ? 15.984 1.694 -24.826 1.00 89.69 269 ASN A C 1
ATOM 2099 O O . ASN A 1 269 ? 15.415 1.136 -25.790 1.00 89.69 269 ASN A O 1
#

Radius of gyration: 22.54 Å; chains: 1; bounding box: 48×50×57 Å

pLDDT: mean 74.0, std 23.73, range [26.31, 98.81]

Secondary structure (DSSP, 8-state):
----EEEEEETTEEEEEETTT--EEEEEEEEEETTEEEEEEEEE---TT--HHHHHHHHHHHHHS--SS-SSPPPP-GGGTT-HHHHHHHHHHHHTT--------TT------SPP----HHHHHHHHT-HHHHHHHHHTT--TT---TTS--HHHHTTSSS-SHHHHHHHHTT--TT---TTS--HHHHHHHTT-HHHHHHHHHTT--TT---TTS--HHHHHHHHT-HHHHHHHHHTT--TT-EETTEEHHHHHHHTT-HHHHHHH-

Sequence (269 aa):
MENKWAVYFDGEFLIFIRSWLREVLVVAKTIQKDNQLIVESITGEFTEDESPEFTKAILNFILISHSIGEIIPAPIPVEFENDTDRASKWAFSTYGNMGQLGIFTTDFLPVSDSPLRTHSLLHIAVARGEIKEIEDEFYKGTNLNALAGDGLAPLHWSIAPESIDSMTKLLELGADPNGLTHEGATPIMNAVQSNKMDKVKLLLDYGALINVQDDRGFTALHRAAERGHTDLVKFLLVNGADKTISAQGHTAISLATITEQYEIIELLN

Organism: NCBI:txid29533

InterPro domains:
  IPR002110 Ankyrin repeat [PF12796] (188-268)
  IPR002110 Ankyrin repeat [PS50088] (150-182)
  IPR002110 Ankyrin repeat [PS50088] (183-215)
  IPR002110 Ankyrin repeat [PS50088] (216-248)
  IPR002110 Ankyrin repeat [SM00248] (117-146)
  IPR002110 Ankyrin repeat [SM00248] (150-179)
  IPR002110 Ankyrin repeat [SM00248] (183-212)
  IPR002110 Ankyrin repeat [SM00248] (216-245)
  IPR036770 Ankyrin repeat-containing domain superfamily [G3DSA:1.25.40.20] (112-269)
  IPR036770 Ankyrin repeat-containing domain superfamily [SSF48403] (117-268)